Protein AF-A0A3B9R4C0-F1 (afdb_monomer)

pLDDT: mean 88.93, std 10.49, range [47.66, 98.38]

Radius of gyration: 20.9 Å; Cα contacts (8 Å,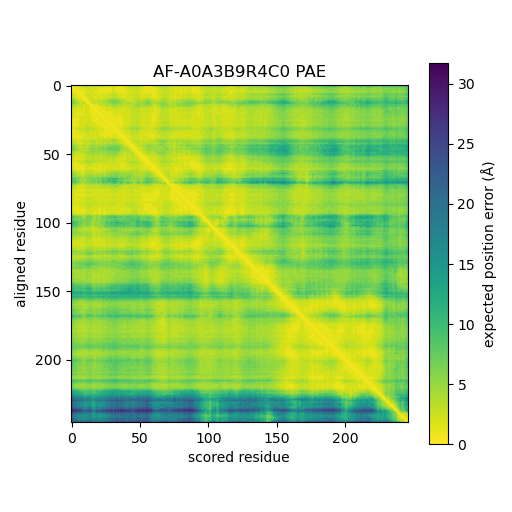 |Δi|>4): 376; chains: 1; bounding box: 47×42×50 Å

Mean predicted aligned error: 5.85 Å

Sequence (246 aa):
MKVEIFRRTVKDRRRGASWDLLKYMAEGIKACGDEPVIVNENMEGQWQKDEMEPHTKIGCMFGYGGSKQMHHTKGRRRDLVERAKKKGIYIITFDGGILSSFGNTITDPNHHWRVALYSPMNNGNFLSDNSPPDRWERMKKIWNINYAPWRKSNPNDPILFVLQPSDNWSMNELDPIEWFKDVYKKLRPLTKRKFIVRPHPNHVAAMEKRLDEFPKDGVEVIIGQKFFKGDEKKYYRFNYQDALNN

Nearest PDB structures (foldseek):
  6c8s-assembly1_A  TM=3.945E-01  e=1.081E+00  Catharanthus roseus
  8z1f-assembly1_A  TM=3.943E-01  e=7.232E+00  Homo sapiens
  6om2-assembly1_D  TM=2.316E-01  e=2.037E+00  Homo sapiens

Foldseek 3Di:
DEEEEEQQLDALVCDFQQNVVSVVVQVVCVVVVHHYDYQCNNDDDFDDQCSPPDDDQEYEHEDEAADQRCGGSNVVLLNRLVNCVVVNHKYKYWYAWDVQDDDRHGRDPPTDIQIFISDSDPPTHSVCVVPDCVVVVVVCVRLVAPDDDDDDDDLAAAAEAEFDPCNDRVNSNPHRQVVVVVVCVVCVVVGQHAYEYEYDQQCLVVVVVVVVSHDPRRYDYDRDDHDDPDCSVVVVRDDVSVVRVD

Secondary structure (DSSP, 8-state):
-EEEEEGGGS-TT--SHHHHHHHHHHHHHHHTT-EEEEESTT--SS--TTTT---SSEEEEES---SS--STHHHHHHHHHHHHHHTT-EEEEEEEETTTEETTEE--TT--EEEEES-SSTTSB-S-TT--THHHHHHHHHTT---PPP-PPPTTSPEEEE---TTSTTTTT--HHHHHHHHHHHHGGG--PPEEEE--GGGHHHHHTTGGGS--SSEEE--------TTHHHHHHS-HHHHHH-

Solvent-accessible surface area (backbone atoms only — not comparable to full-atom values): 14359 Å² total; per-residue (Å²): 95,64,33,38,35,43,45,59,29,45,70,82,82,77,63,50,51,69,50,51,49,60,51,53,48,37,51,52,35,41,75,74,70,25,45,58,43,76,41,56,76,85,65,74,83,79,77,59,87,73,75,65,70,81,87,45,68,32,31,37,40,45,53,72,32,38,94,68,43,50,63,64,46,17,28,49,34,32,55,37,41,59,53,25,55,77,69,72,25,45,35,43,17,34,37,68,33,63,97,17,45,57,85,61,43,75,78,40,95,85,55,41,66,38,63,14,38,68,30,80,53,94,89,29,48,61,84,57,81,92,59,72,65,62,65,58,58,49,49,32,61,77,58,58,51,75,82,75,77,92,69,87,76,60,80,82,48,65,46,80,43,78,42,58,52,27,89,38,68,90,40,37,68,40,52,47,64,61,54,47,50,57,51,43,70,67,45,53,87,76,48,89,46,41,34,39,36,33,59,32,65,95,43,24,63,66,48,62,80,46,57,86,77,52,71,75,83,54,47,47,76,53,81,66,72,62,75,73,61,88,63,54,53,49,60,77,64,56,49,67,57,63,69,49,72,105

Structure (mmCIF, N/CA/C/O backbone):
data_AF-A0A3B9R4C0-F1
#
_entry.id   AF-A0A3B9R4C0-F1
#
loop_
_atom_site.group_PDB
_atom_site.id
_atom_site.type_symbol
_atom_site.label_atom_id
_atom_site.label_alt_id
_atom_site.label_comp_id
_atom_site.label_asym_id
_atom_site.label_entity_id
_atom_site.label_seq_id
_atom_site.pdbx_PDB_ins_code
_atom_site.Cartn_x
_atom_site.Cartn_y
_atom_site.Cartn_z
_atom_site.occupancy
_atom_site.B_iso_or_equiv
_atom_site.auth_seq_id
_atom_site.auth_comp_id
_atom_site.auth_asym_id
_atom_site.auth_atom_id
_atom_site.pdbx_PDB_model_num
ATOM 1 N N . MET A 1 1 ? 10.054 -7.931 -26.737 1.00 95.19 1 MET A N 1
ATOM 2 C CA . MET A 1 1 ? 9.325 -6.641 -26.814 1.00 95.19 1 MET A CA 1
ATOM 3 C C . MET A 1 1 ? 9.956 -5.619 -25.872 1.00 95.19 1 MET A C 1
ATOM 5 O O . MET A 1 1 ? 10.725 -6.012 -25.008 1.00 95.19 1 MET A O 1
ATOM 9 N N . LYS A 1 2 ? 9.659 -4.322 -26.030 1.00 98.00 2 LYS A N 1
ATOM 10 C CA . LYS A 1 2 ? 10.132 -3.277 -25.102 1.00 98.00 2 LYS A CA 1
ATOM 11 C C . LYS A 1 2 ? 9.226 -3.175 -23.875 1.00 98.00 2 LYS A C 1
ATOM 13 O O . LYS A 1 2 ? 8.004 -3.200 -24.034 1.00 98.00 2 LYS A O 1
ATOM 18 N N . VAL A 1 3 ? 9.828 -3.021 -22.697 1.00 98.06 3 VAL A N 1
ATOM 19 C CA . VAL A 1 3 ? 9.142 -2.855 -21.407 1.00 98.06 3 VAL A CA 1
ATOM 20 C C . VAL A 1 3 ? 9.715 -1.646 -20.676 1.00 98.06 3 VAL A C 1
ATOM 22 O O . VAL A 1 3 ? 10.904 -1.611 -20.364 1.00 98.06 3 VAL A O 1
ATOM 25 N N . GLU A 1 4 ? 8.886 -0.650 -20.380 1.00 98.31 4 GLU A N 1
ATOM 26 C CA . GLU A 1 4 ? 9.339 0.565 -19.689 1.00 98.31 4 GLU A CA 1
ATOM 27 C C . GLU A 1 4 ? 9.449 0.367 -18.171 1.00 98.31 4 GLU A C 1
ATOM 29 O O . GLU A 1 4 ? 8.599 -0.251 -17.538 1.00 98.31 4 GLU A O 1
ATOM 34 N N . ILE A 1 5 ? 10.482 0.930 -17.549 1.00 98.06 5 ILE A N 1
ATOM 35 C CA . ILE A 1 5 ? 10.695 0.906 -16.098 1.00 98.06 5 ILE A CA 1
ATOM 36 C C . ILE A 1 5 ? 10.758 2.347 -15.600 1.00 98.06 5 ILE A C 1
ATOM 38 O O . ILE A 1 5 ? 11.718 3.073 -15.857 1.00 98.06 5 ILE A O 1
ATOM 42 N N . PHE A 1 6 ? 9.736 2.766 -14.858 1.00 96.94 6 PHE A N 1
ATOM 43 C CA . PHE A 1 6 ? 9.533 4.161 -14.472 1.00 96.94 6 PHE A CA 1
ATOM 44 C C . PHE A 1 6 ? 10.250 4.505 -13.163 1.00 96.94 6 PHE A C 1
ATOM 46 O O . PHE A 1 6 ? 9.724 4.313 -12.058 1.00 96.94 6 PHE A O 1
ATOM 53 N N . ARG A 1 7 ? 11.471 5.046 -13.269 1.00 93.88 7 ARG A N 1
ATOM 54 C CA . ARG A 1 7 ? 12.369 5.228 -12.116 1.00 93.88 7 ARG A CA 1
ATOM 55 C C . ARG A 1 7 ? 11.929 6.276 -11.114 1.00 93.88 7 ARG A C 1
ATOM 57 O O . ARG A 1 7 ? 12.157 6.116 -9.918 1.00 93.88 7 ARG A O 1
ATOM 64 N N . ARG A 1 8 ? 11.232 7.308 -11.569 1.00 92.50 8 ARG A N 1
ATOM 65 C CA . ARG A 1 8 ? 10.760 8.410 -10.716 1.00 92.50 8 ARG A CA 1
ATOM 66 C C . ARG A 1 8 ? 9.613 8.016 -9.776 1.00 92.50 8 ARG A C 1
ATOM 68 O O . ARG A 1 8 ? 9.157 8.827 -8.968 1.00 92.50 8 ARG A O 1
ATOM 75 N N . THR A 1 9 ? 9.170 6.756 -9.824 1.00 93.25 9 THR A N 1
ATOM 76 C CA . THR A 1 9 ? 8.192 6.196 -8.878 1.00 93.25 9 THR A CA 1
ATOM 77 C C . THR A 1 9 ? 8.802 5.794 -7.530 1.00 93.25 9 THR A C 1
ATOM 79 O O . THR A 1 9 ? 8.072 5.664 -6.542 1.00 93.25 9 THR A O 1
ATOM 82 N N . VAL A 1 10 ? 10.128 5.677 -7.433 1.00 92.06 10 VAL A N 1
ATOM 83 C CA . VAL A 1 10 ? 10.863 5.508 -6.167 1.00 92.06 10 VAL A CA 1
ATOM 84 C C . VAL A 1 10 ? 11.511 6.824 -5.721 1.00 92.06 10 VAL A C 1
ATOM 86 O O . VAL A 1 10 ? 11.524 7.803 -6.457 1.00 92.06 10 VAL A O 1
ATOM 89 N N . LYS A 1 11 ? 11.992 6.890 -4.472 1.00 88.06 11 LYS A N 1
ATOM 90 C CA . LYS A 1 11 ? 12.594 8.118 -3.919 1.00 88.06 11 LYS A CA 1
ATOM 91 C C . LYS A 1 11 ? 13.945 8.432 -4.580 1.00 88.06 11 LYS A C 1
ATOM 93 O O . LYS A 1 11 ? 14.774 7.532 -4.702 1.00 88.06 11 LYS A O 1
ATOM 98 N N . ASP A 1 12 ? 14.213 9.720 -4.803 1.00 87.00 12 ASP A N 1
ATOM 99 C CA . ASP A 1 12 ? 15.422 10.281 -5.445 1.00 87.00 12 ASP A CA 1
ATOM 100 C C . ASP A 1 12 ? 16.750 9.951 -4.742 1.00 87.00 12 ASP A C 1
ATOM 102 O O . ASP A 1 12 ? 17.813 10.182 -5.287 1.00 87.00 12 ASP A O 1
ATOM 106 N N . ARG A 1 13 ? 16.730 9.343 -3.551 1.00 86.62 13 ARG A N 1
ATOM 107 C CA . ARG A 1 13 ? 17.941 8.888 -2.840 1.00 86.62 13 A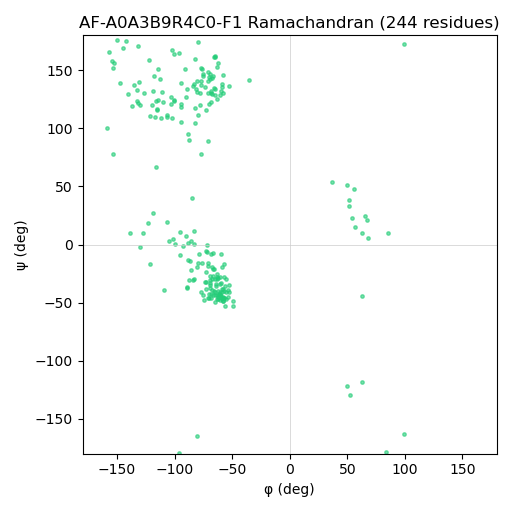RG A CA 1
ATOM 108 C C . ARG A 1 13 ? 18.699 7.738 -3.527 1.00 86.62 13 ARG A C 1
ATOM 110 O O . ARG A 1 13 ? 19.719 7.311 -2.997 1.00 86.62 13 ARG A O 1
ATOM 117 N N . ARG A 1 14 ? 18.139 7.162 -4.600 1.00 87.44 14 ARG A N 1
ATOM 118 C CA . ARG A 1 14 ? 18.722 6.099 -5.450 1.00 87.44 14 ARG A CA 1
ATOM 119 C C . ARG A 1 14 ? 19.254 4.862 -4.712 1.00 87.44 14 ARG A C 1
ATOM 121 O O . ARG A 1 14 ? 20.235 4.250 -5.123 1.00 87.44 14 ARG A O 1
ATOM 128 N N . ARG A 1 15 ? 18.614 4.502 -3.596 1.00 87.94 15 ARG A N 1
ATOM 129 C CA . ARG A 1 15 ? 19.004 3.363 -2.752 1.00 87.94 15 ARG A CA 1
ATOM 130 C C . ARG A 1 15 ? 17.840 2.751 -1.979 1.00 87.94 15 ARG A C 1
ATOM 132 O O . ARG A 1 15 ? 16.870 3.443 -1.617 1.00 87.94 15 ARG A O 1
ATOM 139 N N . GLY A 1 16 ? 18.016 1.484 -1.620 1.00 87.88 16 GLY A N 1
ATOM 140 C CA . GLY A 1 16 ? 17.100 0.684 -0.812 1.00 87.88 16 GLY A CA 1
ATOM 141 C C . GLY A 1 16 ? 16.225 -0.237 -1.656 1.00 87.88 16 GLY A C 1
ATOM 142 O O . GLY A 1 16 ? 16.169 -0.113 -2.874 1.00 87.88 16 GLY A O 1
ATOM 143 N N . ALA A 1 17 ? 15.474 -1.100 -0.980 1.00 90.62 17 ALA A N 1
ATOM 144 C CA . ALA A 1 17 ? 14.856 -2.279 -1.579 1.00 90.62 17 ALA A CA 1
ATOM 145 C C . ALA A 1 17 ? 13.998 -2.000 -2.830 1.00 90.62 17 ALA A C 1
ATOM 147 O O . ALA A 1 17 ? 14.146 -2.674 -3.841 1.00 90.62 17 ALA A O 1
ATOM 148 N N . SER A 1 18 ? 13.149 -0.970 -2.814 1.00 92.06 18 SER A N 1
ATOM 149 C CA . SER A 1 18 ? 12.353 -0.583 -3.995 1.00 92.06 18 SER A CA 1
ATOM 150 C C . SER A 1 18 ? 13.181 -0.027 -5.153 1.00 92.06 18 SER A C 1
ATOM 152 O O . SER A 1 18 ? 12.790 -0.167 -6.310 1.00 92.06 18 SER A O 1
ATOM 154 N N . TRP A 1 19 ? 14.323 0.609 -4.871 1.00 92.12 19 TRP A N 1
ATOM 155 C CA . TRP A 1 19 ? 15.243 1.025 -5.924 1.00 92.12 19 TRP A CA 1
ATOM 156 C C . TRP A 1 19 ? 15.877 -0.203 -6.584 1.00 92.12 19 TRP A C 1
ATOM 158 O O . TRP A 1 19 ? 15.889 -0.292 -7.813 1.00 92.12 19 TRP A O 1
ATOM 168 N N . ASP A 1 20 ? 16.336 -1.160 -5.786 1.00 93.00 20 ASP A N 1
ATOM 169 C CA . ASP A 1 20 ? 16.995 -2.371 -6.280 1.00 93.00 20 ASP A CA 1
ATOM 170 C C . ASP A 1 20 ? 16.010 -3.300 -7.002 1.00 93.00 20 ASP A C 1
ATOM 172 O O . ASP A 1 20 ? 16.318 -3.801 -8.077 1.00 93.00 20 ASP A O 1
ATOM 176 N N . LEU A 1 21 ? 14.767 -3.400 -6.523 1.00 94.12 21 LEU A N 1
ATOM 177 C CA . LEU A 1 21 ? 13.683 -4.128 -7.189 1.00 94.12 21 LEU A CA 1
ATOM 178 C C . LEU A 1 21 ? 13.540 -3.766 -8.673 1.00 94.12 21 LEU A C 1
ATOM 180 O O . LEU A 1 21 ? 13.459 -4.646 -9.521 1.00 94.12 21 LEU A O 1
ATOM 184 N N . LEU A 1 22 ? 13.514 -2.475 -9.010 1.00 95.44 22 LEU A N 1
ATOM 185 C CA . LEU A 1 22 ? 13.360 -2.060 -10.406 1.00 95.44 22 LEU A CA 1
ATOM 186 C C . LEU A 1 22 ? 14.622 -2.348 -11.253 1.00 95.44 22 LEU A C 1
ATOM 188 O O . LEU A 1 22 ? 14.519 -2.381 -12.475 1.00 95.44 22 LEU A O 1
ATOM 192 N N . LYS A 1 23 ? 15.802 -2.566 -10.640 1.00 94.81 23 LYS A N 1
ATOM 193 C CA . LYS A 1 23 ? 17.000 -3.078 -11.342 1.00 94.81 23 LYS A CA 1
ATOM 194 C C . LYS A 1 23 ? 16.829 -4.568 -11.624 1.00 94.81 23 LYS A C 1
ATOM 196 O O . LYS A 1 23 ? 16.970 -4.978 -12.769 1.00 94.81 23 LYS A O 1
ATOM 201 N N . TYR A 1 24 ? 16.417 -5.337 -10.618 1.00 95.50 24 TYR A N 1
ATOM 202 C CA . TYR A 1 24 ? 16.138 -6.767 -10.770 1.00 95.50 24 TYR A CA 1
ATOM 203 C C . TYR A 1 24 ? 15.022 -7.037 -11.784 1.00 95.50 24 TYR A C 1
ATOM 205 O O . TYR A 1 24 ? 15.095 -7.996 -12.543 1.00 95.50 24 TYR A O 1
ATOM 213 N N . MET A 1 25 ? 14.022 -6.153 -11.875 1.00 96.31 25 MET A N 1
ATOM 214 C CA . MET A 1 25 ? 13.018 -6.223 -12.938 1.00 96.31 25 MET A CA 1
ATOM 215 C C . MET A 1 25 ? 13.660 -6.097 -14.326 1.00 96.31 25 MET A C 1
ATOM 217 O O . MET A 1 25 ? 13.323 -6.864 -15.221 1.00 96.31 25 MET A O 1
ATOM 221 N N . ALA A 1 26 ? 14.603 -5.167 -14.516 1.00 97.56 26 ALA A N 1
ATOM 222 C CA . ALA A 1 26 ? 15.313 -5.016 -15.786 1.00 97.56 26 ALA A CA 1
ATOM 223 C C . ALA A 1 26 ? 16.124 -6.272 -16.144 1.00 97.56 26 ALA A C 1
ATOM 225 O O . ALA A 1 26 ? 16.139 -6.683 -17.302 1.00 97.56 26 ALA A O 1
ATOM 226 N N . GLU A 1 27 ? 16.775 -6.889 -15.156 1.00 98.06 27 GLU A N 1
ATOM 227 C CA . GLU A 1 27 ? 17.491 -8.160 -15.326 1.00 98.06 27 GLU A CA 1
ATOM 228 C C . GLU A 1 27 ? 16.538 -9.289 -15.737 1.00 98.06 27 GLU A C 1
ATOM 230 O O . GLU A 1 27 ? 16.807 -9.983 -16.714 1.00 98.06 27 GLU A O 1
ATOM 235 N N . GLY A 1 28 ? 15.392 -9.420 -15.062 1.00 97.06 28 GLY A N 1
ATOM 236 C CA . GLY A 1 28 ? 14.366 -10.408 -15.399 1.00 97.06 28 GLY A CA 1
ATOM 237 C C . GLY A 1 28 ? 13.783 -10.214 -16.802 1.00 97.06 28 GLY A C 1
ATOM 238 O O . GLY A 1 28 ? 13.661 -11.178 -17.550 1.00 97.06 28 GLY A O 1
ATOM 239 N N . ILE A 1 29 ? 13.501 -8.967 -17.197 1.00 97.75 29 ILE A N 1
ATOM 240 C CA . ILE A 1 29 ? 13.033 -8.629 -18.552 1.00 97.75 29 ILE A CA 1
ATOM 241 C C . ILE A 1 29 ? 14.058 -9.093 -19.599 1.00 97.75 29 ILE A C 1
ATOM 243 O O . ILE A 1 29 ? 13.691 -9.797 -20.539 1.00 97.75 29 ILE A O 1
ATOM 247 N N . LYS A 1 30 ? 15.349 -8.779 -19.407 1.00 98.31 30 LYS A N 1
ATOM 248 C CA . LYS A 1 30 ? 16.425 -9.242 -20.305 1.00 98.31 30 LYS A CA 1
ATOM 249 C C . LYS A 1 30 ? 16.519 -10.763 -20.353 1.00 98.31 30 LYS A C 1
ATOM 251 O O . LYS A 1 30 ? 16.675 -11.326 -21.431 1.00 98.31 30 LYS A O 1
ATOM 256 N N . ALA A 1 31 ? 16.417 -11.424 -19.201 1.00 98.25 31 ALA A N 1
ATOM 257 C CA . ALA A 1 31 ? 16.502 -12.879 -19.103 1.00 98.25 31 ALA A CA 1
ATOM 258 C C . ALA A 1 31 ? 15.365 -13.593 -19.854 1.00 98.25 31 ALA A C 1
ATOM 260 O O . ALA A 1 31 ? 15.560 -14.700 -20.348 1.00 98.25 31 ALA A O 1
ATOM 261 N N . CYS A 1 32 ? 14.202 -12.953 -19.992 1.00 96.94 32 CYS A N 1
ATOM 262 C CA . CYS A 1 32 ? 13.088 -13.451 -20.800 1.00 96.94 32 CYS A CA 1
ATOM 263 C C . CYS A 1 32 ? 13.205 -13.121 -22.304 1.00 96.94 32 CYS A C 1
ATOM 265 O O . CYS A 1 32 ? 12.317 -13.495 -23.066 1.00 96.94 32 CYS A O 1
ATOM 267 N N . GLY A 1 33 ? 14.270 -12.440 -22.747 1.00 97.75 33 GLY A N 1
ATOM 268 C CA . GLY A 1 33 ? 14.468 -12.030 -24.145 1.00 97.75 33 GLY A CA 1
ATOM 269 C C . GLY A 1 33 ? 13.801 -10.701 -24.527 1.00 97.75 33 GLY A C 1
ATOM 270 O O . GLY A 1 33 ? 13.756 -10.349 -25.707 1.00 97.75 33 GLY A O 1
ATOM 271 N N . ASP A 1 34 ? 13.292 -9.952 -23.547 1.00 97.94 34 ASP A N 1
ATOM 272 C CA . ASP A 1 34 ? 12.692 -8.632 -23.736 1.00 97.94 34 ASP A CA 1
ATOM 273 C C . ASP A 1 34 ? 13.702 -7.496 -23.471 1.00 97.94 34 ASP A C 1
ATOM 275 O O . ASP A 1 34 ? 14.766 -7.682 -22.880 1.00 97.94 34 ASP A O 1
ATOM 279 N N . GLU A 1 35 ? 13.373 -6.279 -23.909 1.00 98.31 35 GLU A N 1
ATOM 280 C CA . GLU A 1 35 ? 14.237 -5.099 -23.793 1.00 98.31 35 GLU A CA 1
ATOM 281 C C . GLU A 1 35 ? 13.704 -4.147 -22.706 1.00 98.31 35 GLU A C 1
ATOM 283 O O . GLU A 1 35 ? 12.652 -3.528 -22.902 1.00 98.31 35 GLU A O 1
ATOM 288 N N . PRO A 1 36 ? 14.398 -3.981 -21.563 1.00 98.12 36 PRO A N 1
ATOM 289 C CA . PRO A 1 36 ? 14.001 -2.998 -20.565 1.00 98.12 36 PRO A CA 1
ATOM 290 C C . PRO A 1 36 ? 14.430 -1.587 -20.984 1.00 98.12 36 PRO A C 1
ATOM 292 O O . PRO A 1 36 ? 15.600 -1.337 -21.273 1.00 98.12 36 PRO A O 1
ATOM 295 N N . VAL A 1 37 ? 13.496 -0.642 -20.925 1.00 97.88 37 VAL A N 1
ATOM 296 C CA . VAL A 1 37 ? 13.728 0.784 -21.185 1.00 97.88 37 VAL A CA 1
ATOM 297 C C . VAL A 1 37 ? 13.572 1.549 -19.876 1.00 97.88 37 VAL A C 1
ATOM 299 O O . VAL A 1 37 ? 12.467 1.685 -19.355 1.00 97.88 37 VAL A O 1
ATOM 302 N N . ILE A 1 38 ? 14.672 2.046 -19.310 1.00 96.44 38 ILE A N 1
ATOM 303 C CA . ILE A 1 38 ? 14.624 2.792 -18.048 1.00 96.44 38 ILE A CA 1
ATOM 304 C C . ILE A 1 38 ? 14.235 4.248 -18.329 1.00 96.44 38 ILE A C 1
ATOM 306 O O . ILE A 1 38 ? 14.971 4.985 -18.980 1.00 96.44 38 ILE A O 1
ATOM 310 N N . VAL A 1 39 ? 13.091 4.677 -17.799 1.00 95.94 39 VAL A N 1
ATOM 311 C CA . VAL A 1 39 ? 12.563 6.036 -17.970 1.00 95.94 39 VAL A CA 1
ATOM 312 C C . VAL A 1 39 ? 12.988 6.904 -16.788 1.00 95.94 39 VAL A C 1
ATOM 314 O O . VAL A 1 39 ? 12.637 6.612 -15.641 1.00 95.94 39 VAL A O 1
ATOM 317 N N . ASN A 1 40 ? 13.704 7.994 -17.078 1.00 92.50 40 ASN A N 1
ATOM 318 C CA . ASN A 1 40 ? 14.134 9.028 -16.126 1.00 92.50 40 ASN A CA 1
ATOM 319 C C . ASN A 1 40 ? 14.951 8.521 -14.929 1.00 92.50 40 ASN A C 1
ATOM 321 O O . ASN A 1 40 ? 14.693 8.897 -13.786 1.00 92.50 40 ASN A O 1
ATOM 325 N N . GLU A 1 41 ? 15.961 7.684 -15.173 1.00 90.25 41 GLU A N 1
ATOM 326 C CA . GLU A 1 41 ? 16.812 7.138 -14.105 1.00 90.25 41 GLU A CA 1
ATOM 327 C C . GLU A 1 41 ? 17.525 8.207 -13.270 1.00 90.25 41 GLU A C 1
ATOM 329 O O . GLU A 1 41 ? 17.639 8.070 -12.052 1.00 90.25 41 GLU A O 1
ATOM 334 N N . ASN A 1 42 ? 17.977 9.277 -13.927 1.00 89.94 42 ASN A N 1
ATOM 335 C CA . ASN A 1 42 ? 18.837 10.297 -13.329 1.00 89.94 42 ASN A CA 1
ATOM 336 C C . ASN A 1 42 ? 18.122 11.617 -13.009 1.00 89.94 42 ASN A C 1
ATOM 338 O O . ASN A 1 42 ? 18.778 12.558 -12.569 1.00 89.94 42 ASN A O 1
ATOM 342 N N . MET A 1 43 ? 16.809 11.702 -13.234 1.00 89.25 43 MET A N 1
ATOM 343 C CA . MET A 1 43 ? 16.028 12.914 -12.978 1.00 89.25 43 MET A CA 1
ATOM 344 C C . MET A 1 43 ? 15.738 13.078 -11.476 1.00 89.25 43 MET A C 1
ATOM 346 O O . MET A 1 43 ? 15.413 12.113 -10.782 1.00 89.25 43 MET A O 1
ATOM 350 N N . GLU A 1 44 ? 15.805 14.314 -10.981 1.00 88.56 44 GLU A N 1
ATOM 351 C CA . GLU A 1 44 ? 15.579 14.672 -9.574 1.00 88.56 44 GLU A CA 1
ATOM 352 C C . GLU A 1 44 ? 14.623 15.865 -9.435 1.00 88.56 44 GLU A C 1
ATOM 354 O O . GLU A 1 44 ? 14.253 16.509 -10.416 1.00 88.56 44 GLU A O 1
ATOM 359 N N . GLY A 1 45 ? 14.191 16.154 -8.206 1.00 84.75 45 GLY A N 1
ATOM 360 C CA . GLY A 1 45 ? 13.428 17.363 -7.883 1.00 84.75 45 GLY A CA 1
ATOM 361 C C . GLY A 1 45 ? 11.923 17.129 -7.794 1.00 84.75 45 GLY A C 1
ATOM 362 O O . GLY A 1 45 ? 11.473 15.992 -7.631 1.00 84.75 45 GLY A O 1
ATOM 363 N N . GLN A 1 46 ? 11.134 18.206 -7.856 1.00 82.62 46 GLN A N 1
ATOM 364 C CA . GLN A 1 46 ? 9.669 18.155 -7.734 1.00 82.62 46 GLN A CA 1
ATOM 365 C C . GLN A 1 46 ? 9.011 17.397 -8.892 1.00 82.62 46 GLN A C 1
ATOM 367 O O . GLN A 1 46 ? 9.642 17.095 -9.902 1.00 82.62 46 GLN A O 1
ATOM 372 N N . TRP A 1 47 ? 7.761 16.976 -8.698 1.00 81.31 47 TRP A N 1
ATOM 373 C CA . TRP A 1 47 ? 6.994 16.319 -9.756 1.00 81.31 47 TRP A CA 1
ATOM 374 C C . TRP A 1 47 ? 6.674 17.320 -10.862 1.00 81.31 47 TRP A C 1
ATOM 376 O O . TRP A 1 47 ? 6.198 18.417 -10.576 1.00 81.31 47 TRP A O 1
ATOM 386 N N . GLN A 1 48 ? 6.920 16.919 -12.105 1.00 81.94 48 GLN A N 1
ATOM 387 C CA . GLN A 1 48 ? 6.514 17.643 -13.297 1.00 81.94 48 GLN A CA 1
ATOM 388 C C . GLN A 1 48 ? 5.455 16.836 -14.045 1.00 81.94 48 GLN A C 1
ATOM 390 O O . GLN A 1 48 ? 5.501 15.602 -14.101 1.00 81.94 48 GLN A O 1
ATOM 395 N N . LYS A 1 49 ? 4.481 17.546 -14.612 1.00 82.25 49 LYS A N 1
ATOM 396 C CA . LYS A 1 49 ? 3.428 16.933 -15.415 1.00 82.25 49 LYS A CA 1
ATOM 397 C C . LYS A 1 49 ? 4.054 16.181 -16.592 1.00 82.25 49 LYS A C 1
ATOM 399 O O . LYS A 1 49 ? 5.001 16.668 -17.202 1.00 82.25 49 LYS A O 1
ATOM 404 N N . ASP A 1 50 ? 3.528 14.995 -16.871 1.00 86.12 50 ASP A N 1
ATOM 405 C CA . ASP A 1 50 ? 3.918 14.151 -17.997 1.00 86.12 50 ASP A CA 1
ATOM 406 C C . ASP A 1 50 ? 5.376 13.649 -17.982 1.00 86.12 50 ASP A C 1
ATOM 408 O O . ASP A 1 50 ? 5.795 12.997 -18.935 1.00 86.12 50 ASP A O 1
ATOM 412 N N . GLU A 1 51 ? 6.129 13.835 -16.880 1.00 88.00 51 GLU A N 1
ATOM 413 C CA . GLU A 1 51 ? 7.561 13.485 -16.823 1.00 88.00 51 GLU A CA 1
ATOM 414 C C . GLU A 1 51 ? 7.830 12.006 -17.150 1.00 88.00 51 GLU A C 1
ATOM 416 O O . GLU A 1 51 ? 8.876 11.679 -17.688 1.00 88.00 51 GLU A O 1
ATOM 421 N N . MET A 1 52 ? 6.881 11.106 -16.887 1.00 92.19 52 MET A N 1
ATOM 422 C CA . MET A 1 52 ? 6.970 9.672 -17.190 1.00 92.19 52 MET A CA 1
ATOM 423 C C . MET A 1 52 ? 5.901 9.260 -18.207 1.00 92.19 52 MET A C 1
ATOM 425 O O . MET A 1 52 ? 4.940 8.587 -17.840 1.00 92.19 52 MET A O 1
ATOM 429 N N . GLU A 1 53 ? 5.971 9.735 -19.446 1.00 93.81 53 GLU A N 1
ATOM 430 C CA . GLU A 1 53 ? 5.043 9.303 -20.501 1.00 93.81 5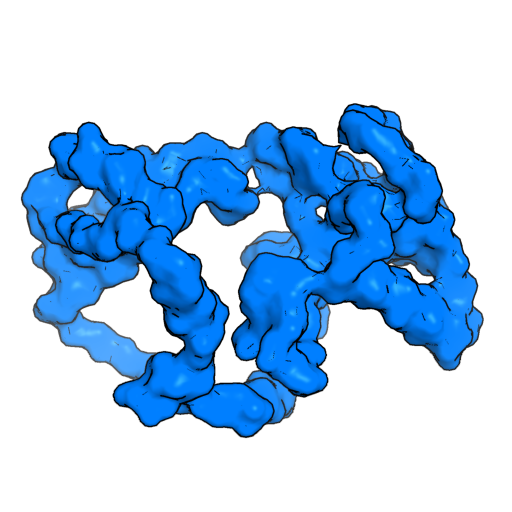3 GLU A CA 1
ATOM 431 C C . GLU A 1 53 ? 5.273 7.835 -20.894 1.00 93.81 53 GLU A C 1
ATOM 433 O O . GLU A 1 53 ? 6.394 7.480 -21.250 1.00 93.81 53 GLU A O 1
ATOM 438 N N . PRO A 1 54 ? 4.246 6.963 -20.803 1.00 95.75 54 PRO A N 1
ATOM 439 C CA . PRO A 1 54 ? 4.352 5.590 -21.275 1.00 95.75 54 PRO A CA 1
ATOM 440 C C . PRO A 1 54 ? 4.165 5.512 -22.799 1.00 95.75 54 PRO A C 1
ATOM 442 O O . PRO A 1 54 ? 3.193 6.046 -23.356 1.00 95.75 54 PRO A O 1
ATOM 445 N N . HIS A 1 55 ? 5.073 4.807 -23.475 1.00 95.81 55 HIS A N 1
ATOM 446 C CA . HIS A 1 55 ? 5.078 4.623 -24.932 1.00 95.81 55 HIS A CA 1
ATOM 447 C C . HIS A 1 55 ? 5.007 3.155 -25.365 1.00 95.81 55 HIS A C 1
ATOM 449 O O . HIS A 1 55 ? 4.695 2.866 -26.521 1.00 95.81 55 HIS A O 1
ATOM 455 N N . THR A 1 56 ? 5.282 2.218 -24.460 1.00 96.44 56 THR A N 1
ATOM 456 C CA . THR A 1 56 ? 5.281 0.777 -24.744 1.00 96.44 56 THR A CA 1
ATOM 457 C C . THR A 1 56 ? 3.998 0.104 -24.260 1.00 96.44 56 THR A C 1
ATOM 459 O O . THR A 1 56 ? 3.255 0.667 -23.468 1.00 96.44 56 THR A O 1
ATOM 462 N N . LYS A 1 57 ? 3.706 -1.122 -24.722 1.00 96.75 57 LYS A N 1
ATOM 463 C CA . LYS A 1 57 ? 2.481 -1.851 -24.324 1.00 96.75 57 LYS A CA 1
ATOM 464 C C . LYS A 1 57 ? 2.445 -2.223 -22.836 1.00 96.75 57 LYS A C 1
ATOM 466 O O . LYS A 1 57 ? 1.367 -2.494 -22.305 1.00 96.75 57 LYS A O 1
ATOM 471 N N . ILE A 1 58 ? 3.603 -2.267 -22.179 1.00 97.44 58 ILE A N 1
ATOM 472 C CA . ILE A 1 58 ? 3.729 -2.650 -20.778 1.00 97.44 58 ILE A CA 1
ATOM 473 C C . ILE A 1 58 ? 4.869 -1.888 -20.109 1.00 97.44 58 ILE A C 1
ATOM 475 O O . ILE A 1 58 ? 5.951 -1.749 -20.672 1.00 97.44 58 ILE A O 1
ATOM 479 N N . GLY A 1 59 ? 4.647 -1.442 -18.878 1.00 97.75 59 GLY A N 1
ATOM 480 C CA . GLY A 1 59 ? 5.700 -0.874 -18.055 1.00 97.75 59 GLY A CA 1
ATOM 481 C C . GLY A 1 59 ? 5.584 -1.247 -16.585 1.00 97.75 59 GLY A C 1
ATOM 482 O O . GLY A 1 59 ? 4.639 -1.912 -16.170 1.00 97.75 59 GLY A O 1
ATOM 483 N N . CYS A 1 60 ? 6.571 -0.837 -15.794 1.00 97.50 60 CYS A N 1
ATOM 484 C CA . CYS A 1 60 ? 6.744 -1.234 -14.401 1.00 97.50 60 CYS A CA 1
ATOM 485 C C . CYS A 1 60 ? 6.983 -0.025 -13.496 1.00 97.50 60 CYS A C 1
ATOM 487 O O . CYS A 1 60 ? 7.748 0.880 -13.838 1.00 97.50 60 CYS A O 1
ATOM 489 N N . MET A 1 61 ? 6.388 -0.038 -12.304 1.00 96.50 61 MET A N 1
ATOM 490 C CA . MET A 1 61 ? 6.585 0.996 -11.288 1.00 96.50 61 MET A CA 1
ATOM 491 C C . MET A 1 61 ? 6.577 0.445 -9.859 1.00 96.50 61 MET A C 1
ATOM 493 O O . MET A 1 61 ? 6.174 -0.694 -9.620 1.00 96.50 61 MET A O 1
ATOM 497 N N . PHE A 1 62 ? 6.971 1.284 -8.895 1.00 94.81 62 PHE A N 1
ATOM 498 C CA . PHE A 1 62 ? 6.847 0.986 -7.469 1.00 94.81 62 PHE A CA 1
ATOM 499 C C . PHE A 1 62 ? 5.947 1.983 -6.726 1.00 94.81 62 PHE A C 1
ATOM 501 O O . PHE A 1 62 ? 6.156 3.200 -6.761 1.00 94.81 62 PHE A O 1
ATOM 508 N N . GLY A 1 63 ? 5.030 1.434 -5.937 1.00 91.75 63 GLY A N 1
ATOM 509 C CA . GLY A 1 63 ? 4.117 2.109 -5.030 1.00 91.75 63 GLY A CA 1
ATOM 510 C C . GLY A 1 63 ? 2.849 2.625 -5.705 1.00 91.75 63 GLY A C 1
ATOM 511 O O . GLY A 1 63 ? 2.638 2.486 -6.903 1.00 91.75 63 GLY A O 1
ATOM 512 N N . TYR A 1 64 ? 2.008 3.277 -4.905 1.00 90.75 64 TYR A N 1
ATOM 513 C CA . TYR A 1 64 ? 0.708 3.803 -5.321 1.00 90.75 64 TYR A CA 1
ATOM 514 C C . TYR A 1 64 ? 0.592 5.321 -5.097 1.00 90.75 64 TYR A C 1
ATOM 516 O O . TYR A 1 64 ? 1.342 5.899 -4.297 1.00 90.75 64 TYR A O 1
ATOM 524 N N . GLY A 1 65 ? -0.336 5.954 -5.821 1.00 88.88 65 GLY A N 1
ATOM 525 C CA . GLY A 1 65 ? -0.715 7.361 -5.696 1.00 88.88 65 GLY A CA 1
ATOM 526 C C . GLY A 1 65 ? -2.235 7.521 -5.620 1.00 88.88 65 GLY A C 1
ATOM 527 O O . GLY A 1 65 ? -2.946 7.087 -6.523 1.00 88.88 65 GLY A O 1
ATOM 528 N N . GLY A 1 66 ? -2.727 8.129 -4.536 1.00 86.56 66 GLY A N 1
ATOM 529 C CA . GLY A 1 66 ? -4.153 8.381 -4.311 1.00 86.56 66 GLY A CA 1
ATOM 530 C C . GLY A 1 66 ? -4.679 9.596 -5.077 1.00 86.56 66 GLY A C 1
ATOM 531 O O . GLY A 1 66 ? -3.920 10.323 -5.718 1.00 86.56 66 GLY A O 1
ATOM 532 N N . SER A 1 67 ? -5.996 9.827 -5.019 1.00 87.06 67 SER A N 1
ATOM 533 C CA . SER A 1 67 ? -6.622 10.872 -5.832 1.00 87.06 67 SER A CA 1
ATOM 534 C C . SER A 1 67 ? -6.512 12.304 -5.301 1.00 87.06 67 SER A C 1
ATOM 536 O O . SER A 1 67 ? -6.698 13.253 -6.064 1.00 87.06 67 SER A O 1
ATOM 538 N N . LYS A 1 68 ? -6.227 12.456 -4.009 1.00 85.88 68 LYS A N 1
ATOM 539 C CA . LYS A 1 68 ? -6.085 13.751 -3.335 1.00 85.88 68 LYS A CA 1
ATOM 540 C C . LYS A 1 68 ? -4.621 14.020 -2.981 1.00 85.88 68 LYS A C 1
ATOM 542 O O . LYS A 1 68 ? -4.100 15.096 -3.248 1.00 85.88 68 LYS A O 1
ATOM 547 N N . GLN A 1 69 ? -3.912 12.973 -2.554 1.00 78.94 69 GLN A N 1
ATOM 548 C CA . GLN A 1 69 ? -2.494 13.030 -2.199 1.00 78.94 69 GLN A CA 1
ATOM 549 C C . GLN A 1 69 ? -1.572 13.053 -3.424 1.00 78.94 69 GLN A C 1
ATOM 551 O O . GLN A 1 69 ? -0.941 12.051 -3.762 1.00 78.94 69 GLN A O 1
ATOM 556 N N . MET A 1 70 ? -1.454 14.211 -4.070 1.00 78.94 70 MET A N 1
ATOM 557 C CA . MET A 1 70 ? -0.609 14.392 -5.260 1.00 78.94 70 MET A CA 1
ATOM 558 C C . MET A 1 70 ? 0.846 14.786 -4.944 1.00 78.94 70 MET A C 1
ATOM 560 O O . MET A 1 70 ? 1.653 14.956 -5.853 1.00 78.94 70 MET A O 1
ATOM 564 N N . HIS A 1 71 ? 1.224 14.897 -3.668 1.00 76.06 71 HIS A N 1
ATOM 565 C CA . HIS A 1 71 ? 2.573 15.302 -3.262 1.00 76.06 71 HIS A CA 1
ATOM 566 C C . HIS A 1 71 ? 3.652 14.238 -3.567 1.00 76.06 71 HIS A C 1
ATOM 568 O O . HIS A 1 71 ? 3.432 13.027 -3.449 1.00 76.06 71 HIS A O 1
ATOM 574 N N . HIS A 1 72 ? 4.866 14.699 -3.893 1.00 76.38 72 HIS A N 1
ATOM 575 C CA . HIS A 1 72 ? 6.064 13.875 -4.115 1.00 76.38 72 HIS A CA 1
ATOM 576 C C . HIS A 1 72 ? 5.860 12.721 -5.124 1.00 76.38 72 HIS A C 1
ATOM 578 O O . HIS A 1 72 ? 5.386 12.925 -6.238 1.00 76.38 72 HIS A O 1
ATOM 584 N N . THR A 1 73 ? 6.239 11.490 -4.755 1.00 86.75 73 THR A N 1
ATOM 585 C CA . THR A 1 73 ? 6.138 10.308 -5.621 1.00 86.75 73 THR A CA 1
ATOM 586 C C . THR A 1 73 ? 4.699 9.843 -5.839 1.00 86.75 73 THR A C 1
ATOM 588 O O . THR A 1 73 ? 4.456 9.081 -6.770 1.00 86.75 73 THR A O 1
ATOM 591 N N . LYS A 1 74 ? 3.729 10.280 -5.022 1.00 86.69 74 LYS A N 1
ATOM 592 C CA . LYS A 1 74 ? 2.330 9.851 -5.157 1.00 86.69 74 LYS A CA 1
ATOM 593 C C . LYS A 1 74 ? 1.690 10.438 -6.420 1.00 86.69 74 LYS A C 1
ATOM 595 O O . LYS A 1 74 ? 1.117 9.679 -7.198 1.00 86.69 74 LYS A O 1
ATOM 600 N N . GLY A 1 75 ? 1.874 11.738 -6.676 1.00 88.19 75 GLY A N 1
ATOM 601 C CA . GLY A 1 75 ? 1.373 12.393 -7.892 1.00 88.19 75 GLY A CA 1
ATOM 602 C C . GLY A 1 75 ? 1.925 11.754 -9.166 1.00 88.19 75 GLY A C 1
ATOM 603 O O . GLY A 1 75 ? 1.155 11.357 -10.035 1.00 88.19 75 GLY A O 1
ATOM 604 N N . ARG A 1 76 ? 3.244 11.519 -9.196 1.00 90.62 76 ARG A N 1
ATOM 605 C CA . ARG A 1 76 ? 3.965 10.785 -10.254 1.00 90.62 76 ARG A CA 1
ATOM 606 C C . ARG A 1 76 ? 3.327 9.449 -10.619 1.00 90.62 76 ARG A C 1
ATOM 608 O O . ARG A 1 76 ? 3.072 9.178 -11.786 1.00 90.62 76 ARG A O 1
ATOM 615 N N . ARG A 1 77 ? 3.094 8.603 -9.612 1.00 93.19 77 ARG A N 1
ATOM 616 C CA . ARG A 1 77 ? 2.555 7.246 -9.798 1.00 93.19 77 ARG A CA 1
ATOM 617 C C . ARG A 1 77 ? 1.136 7.283 -10.343 1.00 93.19 77 ARG A C 1
ATOM 619 O O . ARG A 1 77 ? 0.815 6.526 -11.252 1.00 93.19 77 ARG A O 1
ATOM 626 N N . ARG A 1 78 ? 0.296 8.170 -9.801 1.00 91.81 78 ARG A N 1
ATOM 627 C CA . ARG A 1 78 ? -1.081 8.315 -10.274 1.00 91.81 78 ARG A CA 1
ATOM 628 C C . ARG A 1 78 ? -1.125 8.826 -11.707 1.00 91.81 78 ARG A C 1
ATOM 630 O O . ARG A 1 78 ? -1.825 8.242 -12.524 1.00 91.81 78 ARG A O 1
ATOM 637 N N . ASP A 1 79 ? -0.389 9.893 -11.995 1.00 92.75 79 ASP A N 1
ATOM 638 C CA . ASP A 1 79 ? -0.347 10.503 -13.321 1.00 92.75 79 ASP A CA 1
ATOM 639 C C . ASP A 1 79 ? 0.085 9.491 -14.399 1.00 92.75 79 ASP A C 1
ATOM 641 O O . ASP A 1 79 ? -0.601 9.332 -15.408 1.00 92.75 79 ASP A O 1
ATOM 645 N N . LEU A 1 80 ? 1.144 8.720 -14.125 1.00 95.31 80 LEU A N 1
ATOM 646 C CA . LEU A 1 80 ? 1.588 7.611 -14.973 1.00 95.31 80 LEU A CA 1
ATOM 647 C C . LEU A 1 80 ? 0.477 6.577 -15.215 1.00 95.31 80 LEU A C 1
ATOM 649 O O . LEU A 1 80 ? 0.183 6.245 -16.362 1.00 95.31 80 LEU A O 1
ATOM 653 N N . VAL A 1 81 ? -0.144 6.059 -14.149 1.00 95.38 81 VAL A N 1
ATOM 654 C CA . VAL A 1 81 ? -1.166 5.004 -14.263 1.00 95.38 81 VAL A CA 1
ATOM 655 C C . VAL A 1 81 ? -2.390 5.481 -15.035 1.00 95.38 81 VAL A C 1
ATOM 657 O O . VAL A 1 81 ? -2.905 4.751 -15.881 1.00 95.38 81 VAL A O 1
ATOM 660 N N . GLU A 1 82 ? -2.864 6.696 -14.771 1.00 94.50 82 GLU A N 1
ATOM 661 C CA . GLU A 1 82 ? -4.059 7.226 -15.427 1.00 94.50 82 GLU A CA 1
ATOM 662 C C . GLU A 1 82 ? -3.815 7.512 -16.916 1.00 94.50 82 GLU A C 1
ATOM 664 O O . GLU A 1 82 ? -4.699 7.258 -17.737 1.00 94.50 82 GLU A O 1
ATOM 669 N N . ARG A 1 83 ? -2.610 7.954 -17.303 1.00 95.19 83 ARG A N 1
ATOM 670 C CA . ARG A 1 83 ? -2.230 8.079 -18.721 1.00 95.19 83 ARG A CA 1
ATOM 671 C C . ARG A 1 83 ? -2.055 6.719 -19.395 1.00 95.19 83 ARG A C 1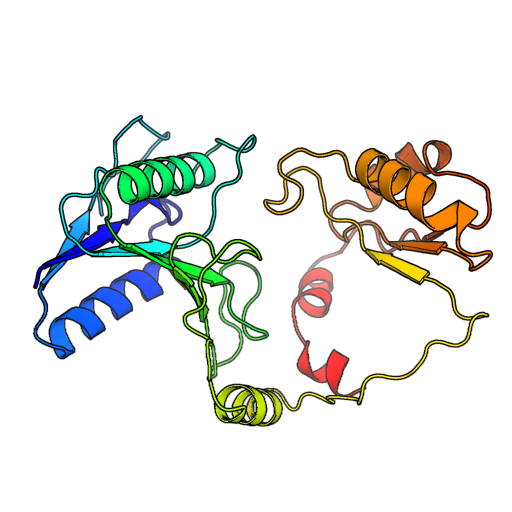
ATOM 673 O O . ARG A 1 83 ? -2.571 6.523 -20.494 1.00 95.19 83 ARG A O 1
ATOM 680 N N . ALA A 1 84 ? -1.417 5.757 -18.726 1.00 96.88 84 ALA A N 1
ATOM 681 C CA . ALA A 1 84 ? -1.247 4.403 -19.251 1.00 96.88 84 ALA A CA 1
ATOM 682 C C . ALA A 1 84 ? -2.596 3.728 -19.548 1.00 96.88 84 ALA A C 1
ATOM 684 O O . ALA A 1 84 ? -2.796 3.212 -20.647 1.00 96.88 84 ALA A O 1
ATOM 685 N N . LYS A 1 85 ? -3.562 3.815 -18.621 1.00 95.81 85 LYS A N 1
ATOM 686 C CA . LYS A 1 85 ? -4.924 3.290 -18.820 1.00 95.81 85 LYS A CA 1
ATOM 687 C C . LYS A 1 85 ? -5.603 3.881 -20.055 1.00 95.81 85 LYS A C 1
ATOM 689 O O . LYS A 1 85 ? -6.160 3.130 -20.848 1.00 95.81 85 LYS A O 1
ATOM 694 N N . LYS A 1 86 ? -5.524 5.204 -20.253 1.00 96.56 86 LYS A N 1
ATOM 695 C CA . LYS A 1 86 ? -6.104 5.884 -21.430 1.00 96.56 86 LYS A CA 1
ATOM 696 C C . LYS A 1 86 ? -5.515 5.390 -22.754 1.00 96.56 86 LYS A C 1
ATOM 698 O O . LYS A 1 86 ? -6.195 5.439 -23.771 1.00 96.56 86 LYS A O 1
ATOM 703 N N . LYS A 1 87 ? -4.270 4.913 -22.735 1.00 97.00 87 LYS A N 1
ATOM 704 C CA . LYS A 1 87 ? -3.561 4.367 -23.899 1.00 97.00 87 LYS A CA 1
ATOM 705 C C . LYS A 1 87 ? -3.693 2.847 -24.054 1.00 97.00 87 LYS A C 1
ATOM 707 O O . LYS A 1 87 ? -3.112 2.292 -24.980 1.00 97.00 87 LYS A O 1
ATOM 712 N N . GLY A 1 88 ? -4.396 2.161 -23.149 1.00 96.75 88 GLY A N 1
ATOM 713 C CA . GLY A 1 88 ? -4.430 0.695 -23.126 1.00 96.75 88 GLY A CA 1
ATOM 714 C C . GLY A 1 88 ? -3.071 0.058 -22.802 1.00 96.75 88 GLY A C 1
ATOM 715 O O . GLY A 1 88 ? -2.811 -1.075 -23.196 1.00 96.75 88 GLY A O 1
ATOM 716 N N . ILE A 1 89 ? -2.192 0.788 -22.110 1.00 97.88 89 ILE A N 1
ATOM 717 C CA . ILE A 1 89 ? -0.874 0.315 -21.678 1.00 97.88 89 ILE A CA 1
ATOM 718 C C . ILE A 1 89 ? -1.016 -0.331 -20.303 1.00 97.88 89 ILE A C 1
ATOM 720 O O . ILE A 1 89 ? -1.642 0.239 -19.407 1.00 97.88 89 ILE A O 1
ATOM 724 N N . TYR A 1 90 ? -0.430 -1.510 -20.109 1.00 97.38 90 TYR A N 1
ATOM 725 C CA . TYR A 1 90 ? -0.428 -2.194 -18.816 1.00 97.38 90 TYR A CA 1
ATOM 726 C C . TYR A 1 90 ? 0.702 -1.689 -17.920 1.00 97.38 90 TYR A C 1
ATOM 728 O O . TYR A 1 90 ? 1.836 -1.551 -18.364 1.00 97.38 90 TYR A O 1
ATOM 736 N N . ILE A 1 91 ? 0.415 -1.449 -16.638 1.00 97.69 91 ILE A N 1
ATOM 737 C CA . ILE A 1 91 ? 1.440 -1.069 -15.655 1.00 97.69 91 ILE A CA 1
ATOM 738 C C . ILE A 1 91 ? 1.530 -2.135 -14.572 1.00 97.69 91 ILE A C 1
ATOM 740 O O . ILE A 1 91 ? 0.633 -2.243 -13.738 1.00 97.69 91 ILE A O 1
ATOM 744 N N . ILE A 1 92 ? 2.625 -2.891 -14.546 1.00 97.12 92 ILE A N 1
ATOM 745 C CA . ILE A 1 92 ? 2.987 -3.749 -13.419 1.00 97.12 92 ILE A CA 1
ATOM 746 C C . ILE A 1 92 ? 3.386 -2.844 -12.255 1.00 97.12 92 ILE A C 1
ATOM 748 O O . ILE A 1 92 ? 4.307 -2.032 -12.339 1.00 97.12 92 ILE A O 1
ATOM 752 N N . THR A 1 93 ? 2.673 -2.975 -11.150 1.00 96.44 93 THR A N 1
ATOM 753 C CA . THR A 1 93 ? 2.860 -2.173 -9.951 1.00 96.44 93 THR A CA 1
ATOM 754 C C . THR A 1 93 ? 3.323 -3.060 -8.820 1.00 96.44 93 THR A C 1
ATOM 756 O O . THR A 1 93 ? 2.583 -3.927 -8.356 1.00 96.44 93 THR A O 1
ATOM 759 N N . PHE A 1 94 ? 4.536 -2.802 -8.353 1.00 94.44 94 PHE A N 1
ATOM 760 C CA . PHE A 1 94 ? 5.044 -3.392 -7.129 1.00 94.44 94 PHE A CA 1
ATOM 761 C C . PHE A 1 94 ? 4.740 -2.500 -5.932 1.00 94.44 94 PHE A C 1
ATOM 763 O O . PHE A 1 94 ? 4.692 -1.280 -6.059 1.00 94.44 94 PHE A O 1
ATOM 770 N N . ASP A 1 95 ? 4.585 -3.080 -4.753 1.00 90.50 95 ASP A N 1
ATOM 771 C CA . ASP A 1 95 ? 4.488 -2.340 -3.496 1.00 90.50 95 ASP A CA 1
ATOM 772 C C . ASP A 1 95 ? 5.045 -3.177 -2.342 1.00 90.50 95 ASP A C 1
ATOM 774 O O . ASP A 1 95 ? 5.421 -4.326 -2.561 1.00 90.50 95 ASP A O 1
ATOM 778 N N . GLY A 1 96 ? 5.098 -2.594 -1.139 1.00 84.88 96 GLY A N 1
ATOM 779 C CA . GLY A 1 96 ? 5.690 -3.158 0.078 1.00 84.88 96 GLY A CA 1
ATOM 780 C C . GLY A 1 96 ? 5.532 -4.673 0.245 1.00 84.88 96 GLY A C 1
ATOM 781 O O . GLY A 1 96 ? 4.496 -5.254 -0.083 1.00 84.88 96 GLY A O 1
ATOM 782 N N . GLY A 1 97 ? 6.585 -5.311 0.756 1.00 80.25 97 GLY A N 1
ATOM 783 C CA . GLY A 1 97 ? 6.636 -6.762 0.857 1.00 80.25 97 GLY A CA 1
ATOM 784 C C . GLY A 1 97 ? 5.685 -7.330 1.896 1.00 80.25 97 GLY A C 1
ATOM 785 O O . GLY A 1 97 ? 5.476 -6.753 2.965 1.00 80.25 97 GLY A O 1
ATOM 786 N N . ILE A 1 98 ? 5.140 -8.497 1.575 1.00 79.00 98 ILE A N 1
ATOM 787 C CA . ILE A 1 98 ? 4.229 -9.247 2.433 1.00 79.00 98 ILE A CA 1
ATOM 788 C C . ILE A 1 98 ? 5.065 -9.836 3.570 1.00 79.00 98 ILE A C 1
ATOM 790 O O . ILE A 1 98 ? 5.978 -10.618 3.316 1.00 79.00 98 ILE A O 1
ATOM 794 N N . LEU A 1 99 ? 4.800 -9.397 4.805 1.00 77.62 99 LEU A N 1
ATOM 795 C CA . LEU A 1 99 ? 5.352 -9.954 6.055 1.00 77.62 99 LEU A CA 1
ATOM 796 C C . LEU A 1 99 ? 6.890 -10.000 6.160 1.00 77.62 99 LEU A C 1
ATOM 798 O O . LEU A 1 99 ? 7.439 -10.660 7.030 1.00 77.62 99 LEU A O 1
ATOM 802 N N . SER A 1 100 ? 7.590 -9.270 5.295 1.00 79.06 100 SER A N 1
ATOM 803 C CA . SER A 1 100 ? 9.046 -9.381 5.105 1.00 79.06 100 SER A CA 1
ATOM 804 C C . SER A 1 100 ? 9.735 -8.024 4.938 1.00 79.06 100 SER A C 1
ATOM 806 O O . SER A 1 100 ? 10.899 -7.939 4.537 1.00 79.06 100 SER A O 1
ATOM 808 N N . SER A 1 101 ? 9.003 -6.934 5.187 1.00 77.25 101 SER A N 1
ATOM 809 C CA . SER A 1 101 ? 9.543 -5.578 5.137 1.00 77.25 101 SER A CA 1
ATOM 810 C C . SER A 1 101 ? 8.778 -4.606 6.022 1.00 77.25 101 SER A C 1
ATOM 812 O O . SER A 1 101 ? 7.599 -4.789 6.317 1.00 77.25 101 SER A O 1
ATOM 814 N N . PHE A 1 102 ? 9.453 -3.520 6.385 1.00 73.94 102 PHE A N 1
ATOM 815 C CA . PHE A 1 102 ? 8.873 -2.379 7.080 1.00 73.94 102 PHE A CA 1
ATOM 816 C C . PHE A 1 102 ? 9.420 -1.120 6.431 1.00 73.94 102 PHE A C 1
ATOM 818 O O . PHE A 1 102 ? 10.629 -0.863 6.401 1.00 73.94 102 PHE A O 1
ATOM 825 N N . GLY A 1 103 ? 8.517 -0.316 5.878 1.00 73.75 103 GLY A N 1
ATOM 826 C CA . GLY A 1 103 ? 8.914 0.780 5.010 1.00 73.75 103 GLY A CA 1
ATOM 827 C C . GLY A 1 103 ? 9.619 0.254 3.757 1.00 73.75 103 GLY A C 1
ATOM 828 O O . GLY A 1 103 ? 9.015 -0.446 2.958 1.00 73.75 103 GLY A O 1
ATOM 829 N N . ASN A 1 104 ? 10.887 0.625 3.571 1.00 76.12 104 ASN A N 1
ATOM 830 C CA . ASN A 1 104 ? 11.686 0.256 2.393 1.00 76.12 104 ASN A CA 1
ATOM 831 C C . ASN A 1 104 ? 12.929 -0.569 2.773 1.00 76.12 104 ASN A C 1
ATOM 833 O O . ASN A 1 104 ? 13.962 -0.479 2.106 1.00 76.12 104 ASN A O 1
ATOM 837 N N . THR A 1 105 ? 12.838 -1.287 3.893 1.00 80.06 105 THR A N 1
ATOM 838 C CA . THR A 1 105 ? 13.889 -2.154 4.426 1.00 80.06 105 THR A CA 1
ATOM 839 C C . THR A 1 105 ? 13.379 -3.585 4.418 1.00 80.06 105 THR A C 1
ATOM 841 O O . THR A 1 105 ? 12.327 -3.863 4.998 1.00 80.06 105 THR A O 1
ATOM 844 N N . ILE A 1 106 ? 14.124 -4.461 3.748 1.00 85.12 106 ILE A N 1
ATOM 845 C CA . ILE A 1 106 ? 13.924 -5.909 3.793 1.00 85.12 106 ILE A CA 1
ATOM 846 C C . ILE A 1 106 ? 14.487 -6.420 5.112 1.00 85.12 106 ILE A C 1
ATOM 848 O O . ILE A 1 106 ? 15.567 -6.001 5.528 1.00 85.12 106 ILE A O 1
ATOM 852 N N . THR A 1 107 ? 13.754 -7.313 5.757 1.00 80.12 107 THR A N 1
ATOM 853 C CA . THR A 1 107 ? 14.129 -7.880 7.062 1.00 80.12 107 THR A CA 1
ATOM 854 C C . THR A 1 107 ? 14.057 -9.389 7.113 1.00 80.12 107 THR A C 1
ATOM 856 O O . THR A 1 107 ? 14.386 -9.965 8.140 1.00 80.12 107 THR A O 1
ATOM 859 N N . ASP A 1 108 ? 13.630 -10.013 6.022 1.00 82.31 108 ASP A N 1
ATOM 860 C CA . ASP A 1 108 ? 13.577 -11.457 5.880 1.00 82.31 108 ASP A CA 1
ATOM 861 C C . ASP A 1 108 ? 14.205 -11.834 4.530 1.00 82.31 108 ASP A C 1
ATOM 863 O O . ASP A 1 108 ? 13.888 -11.185 3.526 1.00 82.31 108 ASP A O 1
ATOM 867 N N . PRO A 1 109 ? 15.099 -12.836 4.469 1.00 84.69 109 PRO A N 1
ATOM 868 C CA . PRO A 1 109 ? 15.689 -13.290 3.209 1.00 84.69 109 PRO A CA 1
ATOM 869 C C . PRO A 1 109 ? 14.650 -13.866 2.232 1.00 84.69 109 PRO A C 1
ATOM 871 O O . PRO A 1 109 ? 14.847 -13.793 1.023 1.00 84.69 109 PRO A O 1
ATOM 874 N N . ASN A 1 110 ? 13.512 -14.368 2.720 1.00 86.44 110 ASN A N 1
ATOM 875 C CA . ASN A 1 110 ? 12.375 -14.827 1.919 1.00 86.44 110 ASN A CA 1
ATOM 876 C C . ASN A 1 110 ? 11.438 -13.668 1.550 1.00 86.44 110 ASN A C 1
ATOM 878 O O . ASN A 1 110 ? 10.210 -13.791 1.600 1.00 86.44 110 ASN A O 1
ATOM 882 N N . HIS A 1 111 ? 11.994 -12.508 1.216 1.00 86.94 111 HIS A N 1
ATOM 883 C CA . HIS A 1 111 ? 11.212 -11.330 0.880 1.00 86.94 111 HIS A CA 1
ATOM 884 C C . HIS A 1 111 ? 10.385 -11.524 -0.393 1.00 86.94 111 HIS A C 1
ATOM 886 O O . HIS A 1 111 ? 10.899 -11.956 -1.422 1.00 86.94 111 HIS A O 1
ATOM 892 N N . HIS A 1 112 ? 9.111 -11.137 -0.340 1.00 88.62 112 HIS A N 1
ATOM 893 C CA . 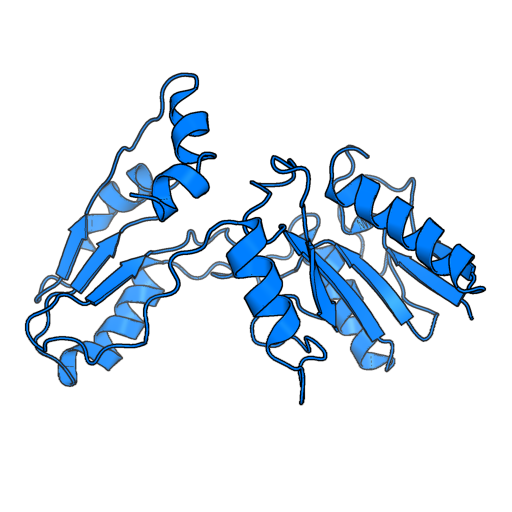HIS A 1 112 ? 8.218 -11.162 -1.497 1.00 88.62 112 HIS A CA 1
ATOM 894 C C . HIS A 1 112 ? 7.458 -9.844 -1.601 1.00 88.62 112 HIS A C 1
ATOM 896 O O . HIS A 1 112 ? 6.748 -9.447 -0.674 1.00 88.62 112 HIS A O 1
ATOM 902 N N . TRP A 1 113 ? 7.577 -9.184 -2.751 1.00 90.00 113 TRP A N 1
ATOM 903 C CA . TRP A 1 113 ? 6.836 -7.965 -3.056 1.00 90.00 113 TRP A CA 1
ATOM 904 C C . TRP A 1 113 ? 5.380 -8.269 -3.391 1.00 90.00 113 TRP A C 1
ATOM 906 O O . TRP A 1 113 ? 5.067 -9.281 -4.020 1.00 90.00 113 TRP A O 1
ATOM 916 N N . ARG A 1 114 ? 4.484 -7.348 -3.033 1.00 89.75 114 ARG A N 1
ATOM 917 C CA . ARG A 1 114 ? 3.138 -7.343 -3.604 1.00 89.75 114 ARG A CA 1
ATOM 918 C C . ARG A 1 114 ? 3.223 -6.852 -5.047 1.00 89.75 114 ARG A C 1
ATOM 920 O O . ARG A 1 114 ? 3.887 -5.851 -5.304 1.00 89.75 114 ARG A O 1
ATOM 927 N N . VAL A 1 115 ? 2.525 -7.522 -5.961 1.00 92.44 115 VAL A N 1
ATOM 928 C CA . VAL A 1 115 ? 2.491 -7.177 -7.388 1.00 92.44 115 VAL A CA 1
ATOM 929 C C . VAL A 1 115 ? 1.060 -7.222 -7.922 1.00 92.44 115 VAL A C 1
ATOM 931 O O . VAL A 1 115 ? 0.297 -8.120 -7.571 1.00 92.44 115 VAL A O 1
ATOM 934 N N . ALA A 1 116 ? 0.691 -6.237 -8.738 1.00 94.81 116 ALA A N 1
ATOM 935 C CA . ALA A 1 116 ? -0.613 -6.138 -9.394 1.00 94.81 116 ALA A CA 1
ATOM 936 C C . ALA A 1 116 ? -0.527 -5.256 -10.645 1.00 94.81 116 ALA A C 1
ATOM 938 O O . ALA A 1 116 ? 0.418 -4.486 -10.802 1.00 94.81 116 ALA A O 1
ATOM 939 N N . LEU A 1 117 ? -1.533 -5.301 -11.514 1.00 96.19 117 LEU A N 1
ATOM 940 C CA . LEU A 1 117 ? -1.703 -4.320 -12.579 1.00 96.19 117 LEU A CA 1
ATOM 941 C C . LEU A 1 117 ? -2.367 -3.046 -12.045 1.00 96.19 117 LEU A C 1
ATOM 943 O O . LEU A 1 117 ? -3.394 -3.107 -11.364 1.00 96.19 117 LEU A O 1
ATOM 947 N N . TYR A 1 118 ? -1.795 -1.901 -12.424 1.00 94.94 118 TYR A N 1
ATOM 948 C CA . TYR A 1 118 ? -2.196 -0.513 -12.157 1.00 94.94 118 TYR A CA 1
ATOM 949 C C . TYR A 1 118 ? -2.205 -0.070 -10.696 1.00 94.94 118 TYR A C 1
ATOM 951 O O . TYR A 1 118 ? -1.786 1.041 -10.379 1.00 94.94 118 TYR A O 1
ATOM 959 N N . SER A 1 119 ? -2.743 -0.898 -9.813 1.00 92.12 119 SER A N 1
ATOM 960 C CA . SER A 1 119 ? -2.981 -0.560 -8.425 1.00 92.12 119 SER A CA 1
ATOM 961 C C . SER A 1 119 ? -2.652 -1.765 -7.554 1.00 92.12 119 SER A C 1
ATOM 963 O O . SER A 1 119 ? -3.162 -2.846 -7.815 1.00 92.12 119 SER A O 1
ATOM 965 N N . PRO A 1 120 ? -1.849 -1.612 -6.490 1.00 89.38 120 PRO A N 1
ATOM 966 C CA . PRO A 1 120 ? -1.618 -2.667 -5.509 1.00 89.38 120 PRO A CA 1
ATOM 967 C C . PRO A 1 120 ? -2.737 -2.708 -4.446 1.00 89.38 120 PRO A C 1
ATOM 969 O O . PRO A 1 120 ? -2.583 -3.328 -3.393 1.00 89.38 120 PRO A O 1
ATOM 972 N N . MET A 1 121 ? -3.837 -1.991 -4.689 1.00 87.12 121 MET A N 1
ATOM 973 C CA . MET A 1 121 ? -4.988 -1.819 -3.805 1.00 87.12 121 MET A CA 1
ATOM 974 C C . MET A 1 121 ? -6.113 -2.797 -4.154 1.00 87.12 121 MET A C 1
ATOM 976 O O . MET A 1 121 ? -6.022 -3.548 -5.116 1.00 87.12 121 MET A O 1
ATOM 980 N N . ASN A 1 122 ? -7.229 -2.728 -3.425 1.00 84.25 122 ASN A N 1
ATOM 981 C CA . ASN A 1 122 ? -8.430 -3.526 -3.698 1.00 84.25 122 ASN A CA 1
ATOM 982 C C . ASN A 1 122 ? -9.046 -3.314 -5.098 1.00 84.25 122 ASN A C 1
ATOM 984 O O . ASN A 1 122 ? -9.806 -4.161 -5.544 1.00 84.25 122 ASN A O 1
ATOM 988 N N . ASN A 1 123 ? -8.737 -2.208 -5.781 1.00 86.31 123 ASN A N 1
ATOM 989 C CA . ASN A 1 123 ? -9.150 -1.941 -7.163 1.00 86.31 123 ASN A CA 1
ATOM 990 C C . ASN A 1 123 ? -8.088 -2.340 -8.209 1.00 86.31 123 ASN A C 1
ATOM 992 O O . ASN A 1 123 ? -8.178 -1.931 -9.366 1.00 86.31 123 ASN A O 1
ATOM 996 N N . GLY A 1 124 ? -7.051 -3.065 -7.791 1.00 88.56 124 GLY A N 1
ATOM 997 C CA . GLY A 1 124 ? -6.028 -3.638 -8.654 1.00 88.56 124 GLY A CA 1
ATOM 998 C C . GLY A 1 124 ? -6.447 -4.951 -9.294 1.00 88.56 124 GLY A C 1
ATOM 999 O O . GLY A 1 124 ? -7.314 -5.652 -8.780 1.00 88.56 124 GLY A O 1
ATOM 1000 N N . ASN A 1 125 ? -5.771 -5.318 -10.383 1.00 93.69 125 ASN A N 1
ATOM 1001 C CA . ASN A 1 125 ? -5.858 -6.666 -10.938 1.00 93.69 125 ASN A CA 1
ATOM 1002 C C . ASN A 1 125 ? -4.599 -7.456 -10.552 1.00 93.69 125 ASN A C 1
ATOM 1004 O O . ASN A 1 125 ? -3.512 -7.189 -11.059 1.00 93.69 125 ASN A O 1
ATOM 1008 N N . PHE A 1 126 ? -4.747 -8.425 -9.652 1.00 92.06 126 PHE A N 1
ATOM 1009 C CA . PHE A 1 126 ? -3.651 -9.263 -9.150 1.00 92.06 126 PHE A CA 1
ATOM 1010 C C . PHE A 1 126 ? -3.361 -10.484 -10.032 1.00 92.06 126 PHE A C 1
ATOM 1012 O O . PHE A 1 126 ? -2.510 -11.295 -9.672 1.00 92.06 126 PHE A O 1
ATOM 1019 N N . LEU A 1 127 ? -4.062 -10.624 -11.166 1.00 91.25 127 LEU A N 1
ATOM 1020 C CA . LEU A 1 127 ? -3.985 -11.786 -12.056 1.00 91.25 127 LEU A CA 1
ATOM 1021 C C . LEU A 1 127 ? -4.184 -13.100 -11.282 1.00 91.25 127 LEU A C 1
ATOM 1023 O O . LEU A 1 127 ? -3.489 -14.089 -11.505 1.00 91.25 127 LEU A O 1
ATOM 1027 N N . SER A 1 128 ? -5.101 -13.066 -10.312 1.00 89.25 128 SER A N 1
ATOM 1028 C CA . SER A 1 128 ? -5.336 -14.146 -9.353 1.00 89.25 128 SER A CA 1
ATOM 1029 C C . SER A 1 128 ? -6.537 -15.023 -9.701 1.00 89.25 128 SER A C 1
ATOM 1031 O O . SER A 1 128 ? -6.844 -15.953 -8.955 1.00 89.25 128 SER A O 1
ATOM 1033 N N . ASP A 1 129 ? -7.222 -14.744 -10.809 1.00 91.25 129 ASP A N 1
ATOM 1034 C CA . ASP A 1 129 ? -8.350 -15.550 -11.269 1.00 91.25 129 ASP A CA 1
ATOM 1035 C C . ASP A 1 129 ? -7.900 -17.002 -11.469 1.00 91.25 129 ASP A C 1
ATOM 1037 O O . ASP A 1 129 ? -6.861 -17.266 -12.075 1.00 91.25 129 ASP A O 1
ATOM 1041 N N . ASN A 1 130 ? -8.664 -17.945 -10.910 1.00 92.19 130 ASN A N 1
ATOM 1042 C CA . ASN A 1 130 ? -8.370 -19.384 -10.930 1.00 92.19 130 ASN A CA 1
ATOM 1043 C C . ASN A 1 130 ? -6.976 -19.771 -10.394 1.00 92.19 130 ASN A C 1
ATOM 1045 O O . ASN A 1 130 ? -6.458 -20.837 -10.728 1.00 92.19 130 ASN A O 1
ATOM 1049 N N . SER A 1 131 ? -6.352 -18.931 -9.562 1.00 90.44 131 SER A N 1
ATOM 1050 C CA . SER A 1 131 ? -5.065 -19.270 -8.952 1.00 90.44 131 SER A CA 1
ATOM 1051 C C . SER A 1 131 ? -5.227 -20.373 -7.897 1.00 90.44 131 SER A C 1
ATOM 1053 O O . SER A 1 131 ? -6.074 -20.238 -7.008 1.00 90.44 131 SER A O 1
ATOM 1055 N N . PRO A 1 132 ? -4.414 -21.445 -7.947 1.00 93.19 132 PRO A N 1
ATOM 1056 C CA . PRO A 1 132 ? -4.424 -22.467 -6.911 1.00 93.19 132 PRO A CA 1
ATOM 1057 C C . PRO A 1 132 ? -3.959 -21.902 -5.552 1.00 93.19 132 PRO A C 1
ATOM 1059 O O . PRO A 1 132 ? -3.306 -20.856 -5.490 1.00 93.19 132 PRO A O 1
ATOM 1062 N N . PRO A 1 133 ? -4.272 -22.584 -4.434 1.00 92.12 133 PRO A N 1
ATOM 1063 C CA . PRO A 1 133 ? -3.889 -22.130 -3.095 1.00 92.12 133 PRO A CA 1
ATOM 1064 C C . PRO A 1 133 ? -2.389 -22.299 -2.796 1.00 92.12 133 PRO A C 1
ATOM 1066 O O . PRO A 1 133 ? -1.923 -21.853 -1.751 1.00 92.12 133 PRO A O 1
ATOM 1069 N N . ASP A 1 134 ? -1.621 -22.926 -3.686 1.00 94.00 134 ASP A N 1
ATOM 1070 C CA . ASP A 1 134 ? -0.213 -23.296 -3.507 1.00 94.00 134 ASP A CA 1
ATOM 1071 C C . ASP A 1 134 ? 0.688 -22.127 -3.076 1.00 94.00 134 ASP A C 1
ATOM 1073 O O . ASP A 1 134 ? 1.513 -22.285 -2.174 1.00 94.00 134 ASP A O 1
ATOM 1077 N N . ARG A 1 135 ? 0.497 -20.932 -3.648 1.00 89.06 135 ARG A N 1
ATOM 1078 C CA . ARG A 1 135 ? 1.227 -19.717 -3.261 1.00 89.06 135 ARG A CA 1
ATOM 1079 C C . ARG A 1 135 ? 0.941 -19.354 -1.812 1.00 89.06 135 ARG A C 1
ATOM 1081 O O . ARG A 1 135 ? 1.871 -19.069 -1.065 1.00 89.06 135 ARG A O 1
ATOM 1088 N N . TRP A 1 136 ? -0.324 -19.397 -1.399 1.00 88.81 136 TRP A N 1
ATOM 1089 C CA . TRP A 1 136 ? -0.705 -19.109 -0.019 1.00 88.81 136 TRP A CA 1
ATOM 1090 C C . TRP A 1 136 ? -0.210 -20.188 0.949 1.00 88.81 136 TRP A C 1
ATOM 1092 O O . TRP A 1 136 ? 0.350 -19.863 1.992 1.00 88.81 136 TRP A O 1
ATOM 1102 N N . GLU A 1 137 ? -0.322 -21.466 0.586 1.00 92.81 137 GLU A N 1
ATOM 1103 C CA . GLU A 1 137 ? 0.211 -22.577 1.382 1.00 92.81 137 GLU A CA 1
ATOM 1104 C C . GLU A 1 137 ? 1.730 -22.481 1.561 1.00 92.81 137 GLU A C 1
ATOM 1106 O O . GLU A 1 137 ? 2.246 -22.697 2.659 1.00 92.81 137 GLU A O 1
ATOM 1111 N N . ARG A 1 138 ? 2.455 -22.0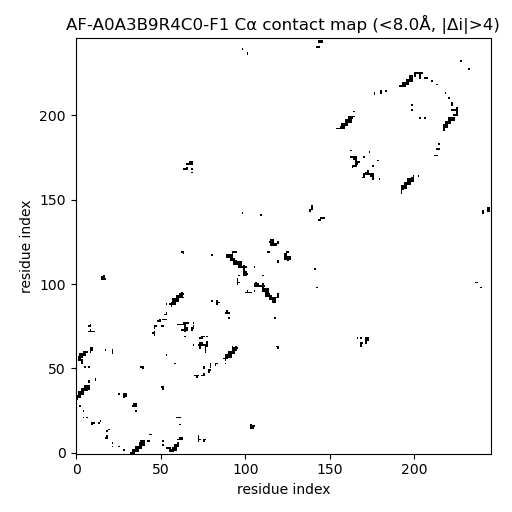97 0.505 1.00 91.50 138 ARG A N 1
ATOM 1112 C CA . ARG A 1 138 ? 3.888 -21.803 0.574 1.00 91.50 138 ARG A CA 1
ATOM 1113 C C . ARG A 1 138 ? 4.164 -20.649 1.536 1.00 91.50 138 ARG A C 1
ATOM 1115 O O . ARG A 1 138 ? 5.033 -20.781 2.391 1.00 91.50 138 ARG A O 1
ATOM 1122 N N . MET A 1 139 ? 3.418 -19.554 1.432 1.00 89.12 139 MET A N 1
ATOM 1123 C CA . MET A 1 139 ? 3.572 -18.391 2.307 1.00 89.12 139 MET A CA 1
ATOM 1124 C C . MET A 1 139 ? 3.330 -18.709 3.781 1.00 89.12 139 MET A C 1
ATOM 1126 O O . MET A 1 139 ? 4.126 -18.309 4.630 1.00 89.12 139 MET A O 1
ATOM 1130 N N . LYS A 1 140 ? 2.287 -19.485 4.095 1.00 88.31 140 LYS A N 1
ATOM 1131 C CA . LYS A 1 140 ? 2.039 -19.944 5.468 1.00 88.31 140 LYS A CA 1
ATOM 1132 C C . LYS A 1 140 ? 3.225 -20.716 6.036 1.00 88.31 140 LYS A C 1
ATOM 1134 O O . LYS A 1 140 ? 3.549 -20.525 7.199 1.00 88.31 140 LYS A O 1
ATOM 1139 N N . LYS A 1 141 ? 3.877 -21.557 5.226 1.00 89.75 141 LYS A N 1
ATOM 1140 C CA . LYS A 1 141 ? 5.066 -22.317 5.640 1.00 89.75 141 LYS A CA 1
ATOM 1141 C C . LYS A 1 141 ? 6.290 -21.420 5.813 1.00 89.75 141 LYS A C 1
ATOM 1143 O O . LYS A 1 141 ? 6.974 -21.545 6.819 1.00 89.75 141 LYS A O 1
ATOM 1148 N N . ILE A 1 142 ? 6.546 -20.518 4.860 1.00 88.06 142 ILE A N 1
ATOM 1149 C CA . ILE A 1 142 ? 7.701 -19.603 4.896 1.00 88.06 142 ILE A CA 1
ATOM 1150 C C . ILE A 1 142 ? 7.675 -18.738 6.159 1.00 88.06 142 ILE A C 1
ATOM 1152 O O . ILE A 1 142 ? 8.702 -18.597 6.812 1.00 88.06 142 ILE A O 1
ATOM 1156 N N . TRP A 1 143 ? 6.511 -18.188 6.508 1.00 83.56 143 TRP A N 1
ATOM 1157 C CA . TRP A 1 143 ? 6.366 -17.260 7.638 1.00 83.56 143 TRP A CA 1
ATOM 1158 C C . TRP A 1 143 ? 5.670 -17.881 8.849 1.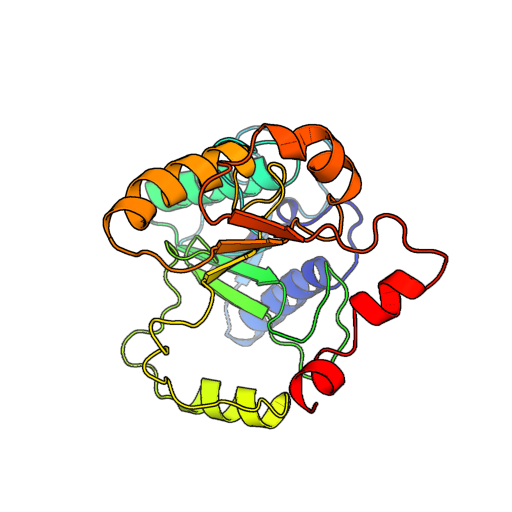00 83.56 143 TRP A C 1
ATOM 1160 O O . TRP A 1 143 ? 5.103 -17.154 9.662 1.00 83.56 143 TRP A O 1
ATOM 1170 N N . ASN A 1 144 ? 5.631 -19.217 8.925 1.00 83.62 144 ASN A N 1
ATOM 1171 C CA . ASN A 1 144 ? 4.977 -19.995 9.982 1.00 83.62 144 ASN A CA 1
ATOM 1172 C C . ASN A 1 144 ? 3.658 -19.360 10.482 1.00 83.62 144 ASN A C 1
ATOM 1174 O O . ASN A 1 144 ? 3.482 -19.062 11.661 1.00 83.62 144 ASN A O 1
ATOM 1178 N N . ILE A 1 145 ? 2.747 -19.072 9.548 1.00 84.44 145 ILE A N 1
ATOM 1179 C CA . ILE A 1 145 ? 1.498 -18.363 9.839 1.00 84.44 145 ILE A CA 1
ATOM 1180 C C . ILE A 1 145 ? 0.501 -19.325 10.472 1.00 84.44 145 ILE A C 1
ATOM 1182 O O . ILE A 1 145 ? 0.044 -20.268 9.818 1.00 84.44 145 ILE A O 1
ATOM 1186 N N . ASN A 1 146 ? 0.068 -19.019 11.696 1.00 84.31 146 ASN A N 1
ATOM 1187 C CA . ASN A 1 146 ? -1.091 -19.665 12.298 1.00 84.31 146 ASN A CA 1
ATOM 1188 C C . ASN A 1 146 ? -2.386 -19.195 11.610 1.00 84.31 146 ASN A C 1
ATOM 1190 O O . ASN A 1 146 ? -3.003 -18.194 11.982 1.00 84.31 146 ASN A O 1
ATOM 1194 N N . TYR A 1 147 ? -2.783 -19.903 10.554 1.00 85.62 147 TYR A N 1
ATOM 1195 C CA . TYR A 1 147 ? -3.996 -19.602 9.801 1.00 85.62 147 TYR A CA 1
ATOM 1196 C C . TYR A 1 147 ? -5.209 -20.300 10.421 1.00 85.62 147 TYR A C 1
ATOM 1198 O O . TYR A 1 147 ? -5.553 -21.427 10.061 1.00 85.62 147 TYR A O 1
ATOM 1206 N N . ALA A 1 148 ? -5.863 -19.616 11.358 1.00 86.25 148 ALA A N 1
ATOM 1207 C CA . ALA A 1 148 ? -7.093 -20.102 11.969 1.00 86.25 148 ALA A CA 1
ATOM 1208 C C . ALA A 1 148 ? -8.278 -20.041 10.978 1.00 86.25 148 ALA A C 1
ATOM 1210 O O . ALA A 1 148 ? -8.408 -19.061 10.235 1.00 86.25 148 ALA A O 1
ATOM 1211 N N . PRO A 1 149 ? -9.177 -21.044 10.975 1.00 87.94 149 PRO A N 1
ATOM 1212 C CA . PRO A 1 149 ? -10.380 -21.000 10.156 1.00 87.94 149 PRO A CA 1
ATOM 1213 C C . PRO A 1 149 ? -11.288 -19.843 10.578 1.00 87.94 149 PRO A C 1
ATOM 1215 O O . PRO A 1 149 ? -11.320 -19.427 11.741 1.00 87.94 149 PRO A O 1
ATOM 1218 N N . TRP A 1 150 ? -12.077 -19.343 9.626 1.00 89.94 150 TRP A N 1
ATOM 1219 C CA . TRP A 1 150 ? -13.089 -18.340 9.928 1.00 89.94 150 TRP A CA 1
ATOM 1220 C C . TRP A 1 150 ? -14.088 -18.882 10.955 1.00 89.94 150 TRP A C 1
ATOM 1222 O O . TRP A 1 150 ? -14.625 -19.979 10.800 1.00 89.94 150 TRP A O 1
ATOM 1232 N N . ARG A 1 151 ? -14.374 -18.091 11.990 1.00 88.88 151 ARG A N 1
ATOM 1233 C CA . ARG A 1 151 ? -15.344 -18.431 13.036 1.00 88.88 151 ARG A CA 1
ATOM 1234 C C . ARG A 1 151 ? -16.486 -17.427 13.048 1.00 88.88 151 ARG A C 1
ATOM 1236 O O . ARG A 1 151 ? -16.276 -16.233 12.833 1.00 88.88 151 ARG A O 1
ATOM 1243 N N . LYS A 1 152 ? -17.700 -17.894 13.350 1.00 89.75 152 LYS A N 1
ATOM 1244 C CA . LYS A 1 152 ? -18.807 -16.984 13.673 1.00 89.75 152 LYS A CA 1
ATOM 1245 C C . LYS A 1 152 ? -18.430 -16.215 14.941 1.00 89.75 152 LYS A C 1
ATOM 1247 O O . LYS A 1 152 ? -18.074 -16.830 15.942 1.00 89.75 152 LYS A O 1
ATOM 1252 N N . SER A 1 153 ? -18.469 -14.884 14.891 1.00 87.25 153 SER A N 1
ATOM 1253 C CA . SER A 1 153 ? -18.175 -14.064 16.071 1.00 87.25 153 SER A CA 1
ATOM 1254 C C . SER A 1 153 ? -19.263 -14.235 17.127 1.00 87.25 153 SER A C 1
ATOM 1256 O O . SER A 1 153 ? -20.442 -14.276 16.763 1.00 87.25 153 SER A O 1
ATOM 1258 N N . ASN A 1 154 ? -18.899 -14.236 18.410 1.00 90.75 154 ASN A N 1
ATOM 1259 C CA . ASN A 1 154 ? -19.889 -14.141 19.473 1.00 90.75 154 ASN A CA 1
ATOM 1260 C C . ASN A 1 154 ? -20.526 -12.735 19.407 1.00 90.75 154 ASN A C 1
ATOM 1262 O O . ASN A 1 154 ? -19.798 -11.742 19.329 1.00 90.75 154 ASN A O 1
ATOM 1266 N N . PRO A 1 155 ? -21.865 -12.607 19.407 1.00 89.19 155 PRO A N 1
ATOM 1267 C CA . PRO A 1 155 ? -22.535 -11.307 19.427 1.00 89.19 155 PRO A CA 1
ATOM 1268 C C . PRO A 1 155 ? -22.157 -10.406 20.610 1.00 89.19 155 PRO A C 1
ATOM 1270 O O . PRO A 1 155 ? -22.405 -9.208 20.534 1.00 89.19 155 PRO A O 1
ATOM 1273 N N . ASN A 1 156 ? -21.551 -10.955 21.666 1.00 90.94 156 ASN A N 1
ATOM 1274 C CA . ASN A 1 156 ? -21.036 -10.199 22.808 1.00 90.94 156 ASN A CA 1
ATOM 1275 C C . ASN A 1 156 ? -19.585 -9.720 22.621 1.00 90.94 156 ASN A C 1
ATOM 1277 O O . ASN A 1 156 ? -19.131 -8.861 23.376 1.00 90.94 156 ASN A O 1
ATOM 1281 N N . ASP A 1 157 ? -18.856 -10.233 21.623 1.00 94.50 157 ASP A N 1
ATOM 1282 C CA . ASP A 1 157 ? -17.482 -9.803 21.353 1.00 94.50 157 ASP A CA 1
ATOM 1283 C C . ASP A 1 157 ? -17.469 -8.342 20.876 1.00 94.50 157 ASP A C 1
ATOM 1285 O O . ASP A 1 157 ? -18.344 -7.933 20.106 1.00 94.50 157 ASP A O 1
ATOM 1289 N N . PRO A 1 158 ? -16.454 -7.536 21.216 1.00 96.50 158 PRO A N 1
ATOM 1290 C CA . PRO A 1 158 ? -16.310 -6.210 20.632 1.00 96.50 158 PRO A CA 1
ATOM 1291 C C . PRO A 1 158 ? -16.021 -6.273 19.121 1.00 96.50 158 PRO A C 1
ATOM 1293 O O . PRO A 1 158 ? -15.593 -7.298 18.586 1.00 96.50 158 PRO A O 1
ATOM 1296 N N . ILE A 1 159 ? -16.244 -5.159 18.422 1.00 96.44 159 ILE A N 1
ATOM 1297 C CA . ILE A 1 159 ? -15.768 -4.931 17.051 1.00 96.44 159 ILE A CA 1
ATOM 1298 C C . ILE A 1 159 ? -14.557 -4.004 17.127 1.00 96.44 159 ILE A C 1
ATOM 1300 O O . ILE A 1 159 ? -14.664 -2.893 17.642 1.00 96.44 159 ILE A O 1
ATOM 1304 N N . LEU A 1 160 ? -13.408 -4.455 16.623 1.00 96.62 160 LEU A N 1
ATOM 1305 C CA . LEU A 1 160 ? -12.172 -3.675 16.615 1.00 96.62 160 LEU A CA 1
ATOM 1306 C C . LEU A 1 160 ? -12.047 -2.850 15.328 1.00 96.62 160 LEU A C 1
ATOM 1308 O O . LEU A 1 160 ? -12.053 -3.395 14.227 1.00 96.62 160 LEU A O 1
ATOM 1312 N N . PHE A 1 161 ? -11.832 -1.548 15.482 1.00 96.94 161 PHE A N 1
ATOM 1313 C CA . PHE A 1 161 ? -11.467 -0.613 14.426 1.00 96.94 161 PHE A CA 1
ATOM 1314 C C . PHE A 1 161 ? -10.024 -0.160 14.629 1.00 96.94 161 PHE A C 1
ATOM 1316 O O . PHE A 1 161 ? -9.677 0.396 15.670 1.00 96.94 161 PHE A O 1
ATOM 1323 N N . VAL A 1 162 ? -9.176 -0.374 13.625 1.00 94.94 162 VAL A N 1
ATOM 1324 C CA . VAL A 1 162 ? -7.792 0.119 13.616 1.00 94.94 162 VAL A CA 1
ATOM 1325 C C . VAL A 1 162 ? -7.714 1.285 12.642 1.00 94.94 162 VAL A C 1
ATOM 1327 O O . VAL A 1 162 ? -7.831 1.097 11.432 1.00 94.94 162 VAL A O 1
ATOM 1330 N N . LEU A 1 163 ? -7.548 2.497 13.169 1.00 95.19 163 LEU A N 1
ATOM 1331 C CA . LEU A 1 163 ? -7.520 3.710 12.360 1.00 95.19 163 LEU A CA 1
ATOM 1332 C C . LEU A 1 163 ? -6.183 3.853 11.628 1.00 95.19 163 LEU A C 1
ATOM 1334 O O . LEU A 1 163 ? -5.129 3.431 12.108 1.00 95.19 163 LEU A O 1
ATOM 1338 N N . GLN A 1 164 ? -6.231 4.510 10.476 1.00 92.06 164 GLN A N 1
ATOM 1339 C CA . GLN A 1 164 ? -5.071 4.884 9.669 1.00 92.06 164 GLN A CA 1
ATOM 1340 C C . GLN A 1 164 ? -4.948 6.409 9.639 1.00 92.06 164 GLN A C 1
ATOM 1342 O O . GLN A 1 164 ? -5.959 7.093 9.756 1.00 92.06 164 GLN A O 1
ATOM 1347 N N . PRO A 1 165 ? -3.746 6.979 9.500 1.00 90.25 165 PRO A N 1
ATOM 1348 C CA . PRO A 1 165 ? -3.609 8.426 9.467 1.00 90.25 165 PRO A CA 1
ATOM 1349 C C . PRO A 1 165 ? -4.030 8.999 8.115 1.00 90.25 165 PRO A C 1
ATOM 1351 O O . PRO A 1 165 ? -3.931 8.320 7.092 1.00 90.25 165 PRO A O 1
ATOM 1354 N N . SER A 1 166 ? -4.505 10.247 8.111 1.00 89.81 166 SER A N 1
ATOM 1355 C CA . SER A 1 166 ? -5.053 10.901 6.914 1.00 89.81 166 SER A CA 1
ATOM 1356 C C . SER A 1 166 ? -4.024 11.050 5.790 1.00 89.81 166 SER A C 1
ATOM 1358 O O . SER A 1 166 ? -4.386 11.008 4.615 1.00 89.81 166 SER A O 1
ATOM 1360 N N . ASP A 1 167 ? -2.738 11.156 6.128 1.00 83.88 167 ASP A N 1
ATOM 1361 C CA . ASP A 1 167 ? -1.609 11.232 5.196 1.00 83.88 167 ASP A CA 1
ATOM 1362 C C . ASP A 1 167 ? -1.197 9.867 4.603 1.00 83.88 167 ASP A C 1
ATOM 1364 O O . ASP A 1 167 ? -0.409 9.806 3.644 1.00 83.88 167 ASP A O 1
ATOM 1368 N N . ASN A 1 168 ? -1.766 8.765 5.110 1.00 81.81 168 ASN A N 1
ATOM 1369 C CA . ASN A 1 168 ? -1.58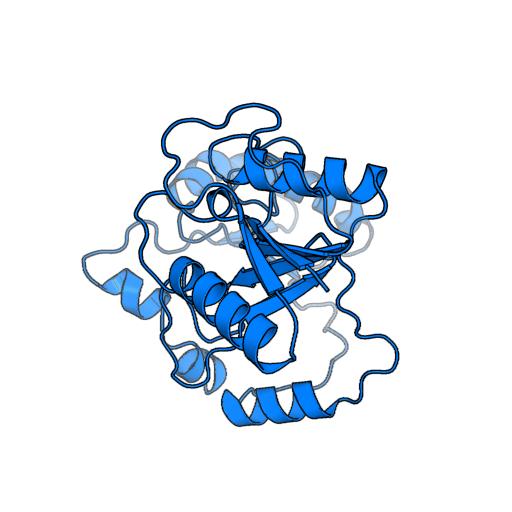7 7.446 4.524 1.00 81.81 168 ASN A CA 1
ATOM 1370 C C . ASN A 1 168 ? -2.334 7.342 3.191 1.00 81.81 168 ASN A C 1
ATOM 1372 O O . ASN A 1 168 ? -3.400 7.929 2.992 1.00 81.81 168 ASN A O 1
ATOM 1376 N N . TRP A 1 169 ? -1.794 6.540 2.279 1.00 78.75 169 TRP A N 1
ATOM 1377 C CA . TRP A 1 169 ? -2.350 6.372 0.939 1.00 78.75 169 TRP A CA 1
ATOM 1378 C C . TRP A 1 169 ? -3.760 5.769 0.947 1.00 78.75 169 TRP A C 1
ATOM 1380 O O . TRP A 1 169 ? -4.548 6.084 0.059 1.00 78.75 169 TRP A O 1
ATOM 1390 N N . SER A 1 170 ? -4.095 4.934 1.940 1.00 80.06 170 SER A N 1
ATOM 1391 C CA . SER A 1 170 ? -5.418 4.301 2.051 1.00 80.06 170 SER A CA 1
ATOM 1392 C C . SER A 1 170 ? -6.495 5.283 2.489 1.00 80.06 170 SER A C 1
ATOM 1394 O O . SER A 1 170 ? -7.647 5.137 2.096 1.00 80.06 170 SER A O 1
ATOM 1396 N N . MET A 1 171 ? -6.117 6.271 3.303 1.00 87.75 171 MET A N 1
ATOM 1397 C CA . MET A 1 171 ? -7.029 7.310 3.768 1.00 87.75 171 MET A CA 1
ATOM 1398 C C . MET A 1 171 ? -7.165 8.420 2.737 1.00 87.75 171 MET A C 1
ATOM 1400 O O . MET A 1 171 ? -8.232 9.011 2.634 1.00 87.75 171 MET A O 1
ATOM 1404 N N . ASN A 1 172 ? -6.125 8.676 1.932 1.00 87.31 172 ASN A N 1
ATOM 1405 C CA . ASN A 1 172 ? -6.170 9.649 0.841 1.00 87.31 172 ASN A CA 1
ATOM 1406 C C . ASN A 1 172 ? -6.731 11.005 1.315 1.00 87.31 172 ASN A C 1
ATOM 1408 O O . ASN A 1 172 ? -7.682 11.517 0.734 1.00 87.31 172 ASN A O 1
ATOM 1412 N N . GLU A 1 173 ? -6.166 11.531 2.409 1.00 89.94 173 GLU A N 1
ATOM 1413 C CA . GLU A 1 173 ? -6.559 12.779 3.093 1.00 89.94 173 GLU A CA 1
ATOM 1414 C C . GLU A 1 173 ? -7.921 12.751 3.797 1.00 89.94 173 GLU A C 1
ATOM 1416 O O . GLU A 1 173 ? -8.350 13.763 4.342 1.00 89.94 173 GLU A O 1
ATOM 1421 N N . LEU A 1 174 ? -8.596 11.601 3.852 1.00 91.94 174 LEU A N 1
ATOM 1422 C CA . LEU A 1 174 ? -9.773 11.437 4.695 1.00 91.94 174 LEU A CA 1
ATOM 1423 C C . LEU A 1 174 ? -9.377 11.472 6.174 1.00 91.94 174 LEU A C 1
ATOM 1425 O O . LEU A 1 174 ? -8.464 10.760 6.604 1.00 91.94 174 LEU A O 1
ATOM 1429 N N . ASP A 1 175 ? -10.091 12.282 6.950 1.00 94.94 175 ASP A N 1
ATOM 1430 C CA . ASP A 1 175 ? -9.925 12.317 8.394 1.00 94.94 175 ASP A CA 1
ATOM 1431 C C . ASP A 1 175 ? -10.349 10.971 9.018 1.00 94.94 175 ASP A C 1
ATOM 1433 O O . ASP A 1 175 ? -11.442 10.475 8.729 1.00 94.94 175 ASP A O 1
ATOM 1437 N N . PRO A 1 176 ? -9.508 10.346 9.860 1.00 95.56 176 PRO A N 1
ATOM 1438 C CA . PRO A 1 176 ? -9.822 9.044 10.440 1.00 95.56 176 PRO A CA 1
ATOM 1439 C C . PRO A 1 176 ? -11.024 9.036 11.382 1.00 95.56 176 PRO A C 1
ATOM 1441 O O . PRO A 1 176 ? -11.684 7.999 11.481 1.00 95.56 176 PRO A O 1
ATOM 1444 N N . ILE A 1 177 ? -11.315 10.145 12.070 1.00 97.00 177 ILE A N 1
ATOM 1445 C CA . ILE A 1 177 ? -12.484 10.232 12.950 1.00 97.00 177 ILE A CA 1
ATOM 1446 C C . ILE A 1 177 ? -13.742 10.390 12.102 1.00 97.00 177 ILE A C 1
ATOM 1448 O O . ILE A 1 177 ? -14.719 9.688 12.350 1.00 97.00 177 ILE A O 1
ATOM 1452 N N . GLU A 1 178 ? -13.714 11.228 11.063 1.00 97.19 178 GLU A N 1
ATOM 1453 C CA . GLU A 1 178 ? -14.851 11.362 10.140 1.00 97.19 178 GLU A CA 1
ATOM 1454 C C . GLU A 1 178 ? -15.162 10.046 9.421 1.00 97.19 178 GLU A C 1
ATOM 1456 O O . GLU A 1 178 ? -16.314 9.609 9.398 1.00 97.19 178 GLU A O 1
ATOM 1461 N N . TRP A 1 179 ? -14.133 9.337 8.944 1.00 96.44 179 TRP A N 1
ATOM 1462 C CA . TRP A 1 179 ? -14.308 7.985 8.411 1.00 96.44 179 TRP A CA 1
ATOM 1463 C C . TRP A 1 179 ? -14.976 7.053 9.430 1.00 96.44 179 TRP A C 1
ATOM 1465 O O . TRP A 1 179 ? -15.927 6.341 9.099 1.00 96.44 179 TRP A O 1
ATOM 1475 N N . PHE A 1 180 ? -14.507 7.064 10.682 1.00 97.88 180 PHE A N 1
ATOM 1476 C CA . PHE A 1 180 ? -15.079 6.227 11.730 1.00 97.88 180 PHE A CA 1
ATOM 1477 C C . PHE A 1 180 ? -16.531 6.607 12.045 1.00 97.88 180 PHE A C 1
ATOM 1479 O O . PHE A 1 180 ? -17.362 5.715 12.185 1.00 97.88 180 PHE A O 1
ATOM 1486 N N . LYS A 1 181 ? -16.869 7.901 12.103 1.00 98.06 181 LYS A N 1
ATOM 1487 C CA . LYS A 1 181 ? -18.244 8.387 12.303 1.00 98.06 181 LYS A CA 1
ATOM 1488 C C . LYS A 1 181 ? -19.179 7.888 11.202 1.00 98.06 181 LYS A C 1
ATOM 1490 O O . LYS A 1 181 ? -20.294 7.462 11.501 1.00 98.06 181 LYS A O 1
ATOM 1495 N N . ASP A 1 182 ? -18.735 7.883 9.949 1.00 97.75 182 ASP A N 1
ATOM 1496 C CA . ASP A 1 182 ? -19.535 7.375 8.830 1.00 97.75 182 ASP A CA 1
ATOM 1497 C C . ASP A 1 182 ? -19.760 5.863 8.905 1.00 97.75 182 ASP A C 1
ATOM 1499 O O . ASP A 1 182 ? -20.862 5.377 8.632 1.00 97.75 182 ASP A O 1
ATOM 1503 N N . VAL A 1 183 ? -18.740 5.107 9.314 1.00 97.25 183 VAL A N 1
ATOM 1504 C CA . VAL A 1 183 ? -18.869 3.666 9.566 1.00 97.25 183 VAL A CA 1
ATOM 1505 C C . VAL A 1 183 ? -19.784 3.403 10.766 1.00 97.25 183 VAL A C 1
ATOM 1507 O O . VAL A 1 183 ? -20.672 2.553 10.693 1.00 97.25 183 VAL A O 1
ATOM 1510 N N . TYR A 1 184 ? -19.631 4.175 11.841 1.00 98.25 184 TYR A N 1
ATOM 1511 C CA . TYR A 1 184 ? -20.449 4.100 13.045 1.00 98.25 184 TYR A CA 1
ATOM 1512 C C . TYR A 1 184 ? -21.931 4.316 12.732 1.00 98.25 184 TYR A C 1
ATOM 1514 O O . TYR A 1 184 ? -22.750 3.487 13.117 1.00 98.25 184 TYR A O 1
ATOM 1522 N N . LYS A 1 185 ? -22.286 5.361 11.971 1.00 98.19 185 LYS A N 1
ATOM 1523 C CA . LYS A 1 185 ? -23.680 5.643 11.574 1.00 98.19 185 LYS A CA 1
ATOM 1524 C C . LYS A 1 185 ? -24.334 4.468 10.841 1.00 98.19 185 LYS A C 1
ATOM 1526 O O . LYS A 1 185 ? -25.520 4.221 11.029 1.00 98.19 185 LYS A O 1
ATOM 1531 N N . LYS A 1 186 ? -23.568 3.736 10.025 1.00 98.06 186 LYS A N 1
ATOM 1532 C CA . LYS A 1 186 ? -24.059 2.569 9.271 1.00 98.06 186 LYS A CA 1
ATOM 1533 C C . LYS A 1 186 ? -24.199 1.326 10.147 1.00 98.06 186 LYS A C 1
ATOM 1535 O O . LYS A 1 186 ? -25.158 0.580 9.994 1.00 98.06 186 LYS A O 1
ATOM 1540 N N . LEU A 1 187 ? -23.240 1.086 11.042 1.00 96.94 187 LEU A N 1
ATOM 1541 C CA . LEU A 1 187 ? -23.184 -0.149 11.827 1.00 96.94 187 LEU A CA 1
ATOM 1542 C C . LEU A 1 187 ? -23.962 -0.074 13.139 1.00 96.94 187 LEU A C 1
ATOM 1544 O O . LEU A 1 187 ? -24.563 -1.070 13.531 1.00 96.94 187 LEU A O 1
ATOM 1548 N N . ARG A 1 188 ? -23.973 1.074 13.823 1.00 97.12 188 ARG A N 1
ATOM 1549 C CA . ARG A 1 188 ? -24.598 1.224 15.144 1.00 97.12 188 ARG A CA 1
ATOM 1550 C C . ARG A 1 188 ? -26.075 0.799 15.171 1.00 97.12 188 ARG A C 1
ATOM 1552 O O . ARG A 1 188 ? -26.425 0.113 16.126 1.00 97.12 188 ARG A O 1
ATOM 1559 N N . PRO A 1 189 ? -26.927 1.098 14.167 1.00 97.31 189 PRO A N 1
ATOM 1560 C CA . PRO A 1 189 ? -28.314 0.617 14.157 1.00 97.31 189 PRO A CA 1
ATOM 1561 C C . PRO A 1 189 ? -28.447 -0.906 14.004 1.00 97.31 189 PRO A C 1
ATOM 1563 O O . PRO A 1 189 ? -29.478 -1.473 14.351 1.00 97.31 189 PRO A O 1
ATOM 1566 N N . LEU A 1 190 ? -27.415 -1.577 13.484 1.00 96.00 190 LEU A N 1
ATOM 1567 C CA . LEU A 1 190 ? -27.428 -3.005 13.148 1.00 96.00 190 LEU A CA 1
ATOM 1568 C C . LEU A 1 190 ? -26.852 -3.893 14.258 1.00 96.00 190 LEU A C 1
ATOM 1570 O O . LEU A 1 190 ? -26.906 -5.118 14.169 1.00 96.00 190 LEU A O 1
ATOM 1574 N N . THR A 1 191 ? -26.247 -3.312 15.294 1.00 94.88 191 THR A N 1
ATOM 1575 C CA . THR A 1 191 ? -25.620 -4.079 16.371 1.00 94.88 191 THR A CA 1
ATOM 1576 C C . THR A 1 191 ? -25.587 -3.290 17.668 1.00 94.88 191 THR A C 1
ATOM 1578 O O . THR A 1 191 ? -25.481 -2.072 17.643 1.00 94.88 191 THR A O 1
ATOM 1581 N N . LYS A 1 192 ? -25.597 -3.977 18.817 1.00 94.75 192 LYS A N 1
ATOM 1582 C CA . LYS A 1 192 ? -25.354 -3.398 20.156 1.00 94.75 192 LYS A CA 1
ATOM 1583 C C . LYS A 1 192 ? -23.935 -3.660 20.683 1.00 94.75 192 LYS A C 1
ATOM 1585 O O . LYS A 1 192 ? -23.608 -3.279 21.800 1.00 94.75 192 LYS A O 1
ATOM 1590 N N . ARG A 1 193 ? -23.071 -4.277 19.869 1.00 96.50 193 ARG A N 1
ATOM 1591 C CA . ARG A 1 193 ? -21.681 -4.603 20.228 1.00 96.50 193 ARG A CA 1
ATOM 1592 C C . ARG A 1 193 ? -20.883 -3.361 20.627 1.00 96.50 193 ARG A C 1
ATOM 1594 O O . ARG A 1 193 ? -21.081 -2.291 20.046 1.00 96.50 193 ARG A O 1
ATOM 1601 N N . LYS A 1 194 ? -19.957 -3.526 21.577 1.00 97.44 194 LYS A N 1
ATOM 1602 C CA . LYS A 1 194 ? -18.939 -2.519 21.914 1.00 97.44 194 LYS A CA 1
ATOM 1603 C C . LYS A 1 194 ? -17.994 -2.336 20.726 1.00 97.44 194 LYS A C 1
ATOM 1605 O O . LYS A 1 194 ? -17.555 -3.321 20.135 1.00 97.44 194 LYS A O 1
ATOM 1610 N N . PHE A 1 195 ? -17.672 -1.101 20.369 1.00 98.38 195 PHE A N 1
ATOM 1611 C CA . PHE A 1 195 ? -16.666 -0.778 19.362 1.00 98.38 195 PHE A CA 1
ATOM 1612 C C . PHE A 1 195 ? -15.383 -0.381 20.080 1.00 98.38 195 PHE A C 1
ATOM 1614 O O . PHE A 1 195 ? -15.386 0.539 20.890 1.00 98.38 195 PHE A O 1
ATOM 1621 N N . ILE A 1 196 ? -14.290 -1.073 19.785 1.00 98.31 196 ILE A N 1
ATOM 1622 C CA . ILE A 1 196 ? -12.959 -0.719 20.270 1.00 98.31 196 ILE A CA 1
ATOM 1623 C C . ILE A 1 196 ? -12.241 -0.012 19.133 1.00 98.31 196 ILE A C 1
ATOM 1625 O O . ILE A 1 196 ? -12.119 -0.570 18.047 1.00 98.31 196 ILE A O 1
ATOM 1629 N N . VAL A 1 197 ? -11.747 1.197 19.366 1.00 98.19 197 VAL A N 1
ATOM 1630 C CA . VAL A 1 197 ? -11.053 1.999 18.356 1.00 98.19 197 VAL A CA 1
ATOM 1631 C C . VAL A 1 197 ? -9.600 2.179 18.766 1.00 98.19 197 VAL A C 1
ATOM 1633 O O . VAL A 1 197 ? -9.306 2.666 19.853 1.00 98.19 197 VAL A O 1
ATOM 1636 N N . ARG A 1 198 ? -8.669 1.796 17.892 1.00 96.94 198 ARG A N 1
ATOM 1637 C CA . ARG A 1 198 ? -7.225 1.942 18.105 1.00 96.94 198 ARG A CA 1
ATOM 1638 C C . ARG A 1 198 ? -6.645 2.916 17.081 1.00 96.94 198 ARG A C 1
ATOM 1640 O O . ARG A 1 198 ? -6.670 2.607 15.887 1.00 96.94 198 ARG A O 1
ATOM 1647 N N . PRO A 1 199 ? -6.104 4.069 17.509 1.00 94.38 199 PRO A N 1
ATOM 1648 C CA . PRO A 1 199 ? -5.390 4.971 16.617 1.00 94.38 199 PRO A CA 1
ATOM 1649 C C . PRO A 1 199 ? -4.143 4.315 16.019 1.00 94.38 199 PRO A C 1
ATOM 1651 O O . PRO A 1 199 ? -3.540 3.421 16.619 1.00 94.38 199 PRO A O 1
ATOM 1654 N N . HIS A 1 200 ? -3.702 4.811 14.863 1.00 90.38 200 HIS A N 1
ATOM 1655 C CA . HIS A 1 200 ? -2.421 4.406 14.294 1.00 90.38 200 HIS A CA 1
ATOM 1656 C C . HIS A 1 200 ? -1.274 4.721 15.282 1.00 90.38 200 HIS A C 1
ATOM 1658 O O . HIS A 1 200 ? -1.224 5.850 15.777 1.00 90.38 200 HIS A O 1
ATOM 1664 N N . PRO A 1 201 ? -0.294 3.819 15.516 1.00 85.31 201 PRO A N 1
ATOM 1665 C CA . PRO A 1 201 ? 0.766 4.016 16.518 1.00 85.31 201 PRO A CA 1
ATOM 1666 C C . PRO A 1 201 ? 1.545 5.336 16.388 1.00 85.31 201 PRO A C 1
ATOM 1668 O O . PRO A 1 201 ? 1.829 6.000 17.375 1.00 85.31 201 PRO A O 1
ATOM 1671 N N . ASN A 1 202 ? 1.843 5.773 15.158 1.00 82.00 202 ASN A N 1
ATOM 1672 C CA . ASN A 1 202 ? 2.511 7.065 14.913 1.00 82.00 202 ASN A CA 1
ATOM 1673 C C . ASN A 1 202 ? 1.630 8.315 15.148 1.00 82.00 202 ASN A C 1
ATOM 1675 O O . ASN A 1 202 ? 2.143 9.420 15.040 1.00 82.00 202 ASN A O 1
ATOM 1679 N N . HIS A 1 203 ? 0.330 8.164 15.413 1.00 89.56 203 HIS A N 1
ATOM 1680 C CA . HIS A 1 203 ? -0.637 9.269 15.498 1.00 89.56 203 HIS A CA 1
ATOM 1681 C C . HIS A 1 203 ? -1.449 9.263 16.800 1.00 89.56 203 HIS A C 1
ATOM 1683 O O . HIS A 1 203 ? -2.390 10.040 16.943 1.00 89.56 203 HIS A O 1
ATOM 1689 N N . VAL A 1 204 ? -1.074 8.427 17.774 1.00 91.00 204 VAL A N 1
ATOM 1690 C CA . VAL A 1 204 ? -1.785 8.303 19.055 1.00 91.00 204 VAL A CA 1
ATOM 1691 C C . VAL A 1 204 ? -1.857 9.641 19.796 1.00 91.00 204 VAL A C 1
ATOM 1693 O O . VAL A 1 204 ? -2.931 10.027 20.241 1.00 91.00 204 VAL A O 1
ATOM 1696 N N . ALA A 1 205 ? -0.748 10.386 19.873 1.00 91.62 205 ALA A N 1
ATOM 1697 C CA . ALA A 1 205 ? -0.704 11.677 20.568 1.00 91.62 205 ALA A CA 1
ATOM 1698 C C . ALA A 1 205 ? -1.611 12.744 19.930 1.00 91.62 205 ALA A C 1
ATOM 1700 O O . ALA A 1 205 ? -2.169 13.582 20.632 1.00 91.62 205 ALA A O 1
ATOM 1701 N N . ALA A 1 206 ? -1.762 12.723 18.602 1.00 91.75 206 ALA A N 1
ATOM 1702 C CA . ALA A 1 206 ? -2.690 13.613 17.909 1.00 91.75 206 ALA A CA 1
ATOM 1703 C C . ALA A 1 206 ? -4.144 13.184 18.144 1.00 91.75 206 ALA A C 1
ATOM 1705 O O . ALA A 1 206 ? -5.010 14.033 18.322 1.00 91.75 206 ALA A O 1
ATOM 1706 N N . MET A 1 207 ? -4.398 11.874 18.178 1.00 94.50 207 MET A N 1
ATOM 1707 C CA . MET A 1 207 ? -5.741 11.326 18.349 1.00 94.50 207 MET A CA 1
ATOM 1708 C C . MET A 1 207 ? -6.276 11.487 19.772 1.00 94.50 207 MET A C 1
ATOM 1710 O O . MET A 1 207 ? -7.465 11.710 19.959 1.00 94.50 207 MET A O 1
ATOM 1714 N N . GLU A 1 208 ? -5.401 11.442 20.776 1.00 95.00 208 GLU A N 1
ATOM 1715 C CA . GLU A 1 208 ? -5.781 11.704 22.165 1.00 95.00 208 GLU A CA 1
ATOM 1716 C C . GLU A 1 208 ? -6.392 13.101 22.353 1.00 95.00 208 GLU A C 1
ATOM 1718 O O . GLU A 1 208 ? -7.363 13.260 23.086 1.00 95.00 208 GLU A O 1
ATOM 1723 N N . LYS A 1 209 ? -5.869 14.110 21.649 1.00 96.31 209 LYS A N 1
ATOM 1724 C CA . LYS A 1 209 ? -6.382 15.488 21.711 1.00 96.31 209 LYS A CA 1
ATOM 1725 C C . LYS A 1 209 ? -7.778 15.655 21.100 1.00 96.31 209 LYS A C 1
ATOM 1727 O O . LYS A 1 209 ? -8.329 16.740 21.196 1.00 96.31 209 LYS A O 1
ATOM 1732 N N . ARG A 1 210 ? -8.292 14.616 20.439 1.00 96.94 210 ARG A N 1
ATOM 1733 C CA . ARG A 1 210 ? -9.546 14.602 19.673 1.00 96.94 210 ARG A CA 1
ATOM 1734 C C . ARG A 1 210 ? -10.510 13.517 20.167 1.00 96.94 210 ARG A C 1
ATOM 1736 O O . ARG A 1 210 ? -11.391 13.075 19.434 1.00 96.94 210 ARG A O 1
ATOM 1743 N N . LEU A 1 211 ? -10.306 13.008 21.386 1.00 96.69 211 LEU A N 1
ATOM 1744 C CA . LEU A 1 211 ? -11.116 11.924 21.958 1.00 96.69 211 LEU A CA 1
ATOM 1745 C C . LEU A 1 211 ? -12.601 12.283 22.073 1.00 96.69 211 LEU A C 1
ATOM 1747 O O . LEU A 1 211 ? -13.462 11.418 21.927 1.00 96.69 211 LEU A O 1
ATOM 1751 N N . ASP A 1 212 ? -12.890 13.553 22.321 1.00 97.25 212 ASP A N 1
ATOM 1752 C CA . ASP A 1 212 ? -14.229 14.117 22.440 1.00 97.25 212 ASP A CA 1
ATOM 1753 C C . ASP A 1 212 ? -15.007 14.121 21.117 1.00 97.25 212 ASP A C 1
ATOM 1755 O O . ASP A 1 212 ? -16.238 14.156 21.131 1.00 97.25 212 ASP A O 1
ATOM 1759 N N . GLU A 1 213 ? -14.316 14.011 19.980 1.00 98.00 213 GLU A N 1
ATOM 1760 C CA . GLU A 1 213 ? -14.950 13.918 18.667 1.00 98.00 213 GLU A CA 1
ATOM 1761 C C . GLU A 1 213 ? -15.549 12.530 18.384 1.00 98.00 213 GLU A C 1
ATOM 1763 O O . GLU A 1 213 ? -16.351 12.389 17.456 1.00 98.00 213 GLU A O 1
ATOM 1768 N N . PHE A 1 214 ? -15.182 11.490 19.139 1.00 98.00 214 PHE A N 1
ATOM 1769 C CA . PHE A 1 214 ? -15.723 10.148 18.928 1.00 98.00 214 PHE A CA 1
ATOM 1770 C C . PHE A 1 214 ? -17.163 10.023 19.460 1.00 98.00 214 PHE A C 1
ATOM 1772 O O . PHE A 1 214 ? -17.502 10.593 20.500 1.00 98.00 214 PHE A O 1
ATOM 1779 N N . PRO A 1 215 ? -18.032 9.237 18.791 1.00 97.62 215 PRO A N 1
ATOM 1780 C CA . PRO A 1 215 ? -19.326 8.860 19.350 1.00 97.62 215 PRO A CA 1
ATOM 1781 C C . PRO A 1 215 ? -19.169 8.258 20.751 1.00 97.62 215 PRO A C 1
ATOM 1783 O O . PRO A 1 215 ? -18.290 7.433 20.967 1.00 97.62 215 PRO A O 1
ATOM 1786 N N . LYS A 1 216 ? -20.033 8.646 21.694 1.00 94.88 216 LYS A N 1
ATOM 1787 C CA . LYS A 1 216 ? -19.955 8.189 23.095 1.00 94.88 216 LYS A CA 1
ATOM 1788 C C . LYS A 1 216 ? -20.669 6.856 23.346 1.00 94.88 216 LYS A C 1
ATOM 1790 O O . LYS A 1 216 ? -20.379 6.178 24.326 1.00 94.88 216 LYS A O 1
ATOM 1795 N N . ASP A 1 217 ? -21.610 6.482 22.481 1.00 96.88 217 ASP A N 1
ATOM 1796 C CA . ASP A 1 217 ? -22.453 5.301 22.676 1.00 96.88 217 ASP A CA 1
ATOM 1797 C C . ASP A 1 217 ? -21.756 4.004 22.227 1.00 96.88 217 ASP A C 1
ATOM 1799 O O . ASP A 1 217 ? -21.610 3.692 21.041 1.00 96.88 217 ASP A O 1
ATOM 1803 N N . GLY A 1 218 ? -21.314 3.232 23.221 1.00 95.56 218 GLY A N 1
ATOM 1804 C CA . GLY A 1 218 ? -20.725 1.912 23.022 1.00 95.56 218 GLY A CA 1
ATOM 1805 C C . GLY A 1 218 ? -19.375 1.930 22.306 1.00 95.56 218 GLY A C 1
ATOM 1806 O O . GLY A 1 218 ? -18.999 0.905 21.742 1.00 95.56 218 GLY A O 1
ATOM 1807 N N . VAL A 1 219 ? -18.656 3.056 22.315 1.00 98.38 219 VAL A N 1
ATOM 1808 C CA . VAL A 1 219 ? -17.313 3.194 21.735 1.00 98.38 219 VAL A CA 1
ATOM 1809 C C . VAL A 1 219 ? -16.287 3.388 22.846 1.00 98.38 219 VAL A C 1
ATOM 1811 O O . VAL A 1 219 ? -16.442 4.237 23.717 1.00 98.38 219 VAL A O 1
ATOM 1814 N N . GLU A 1 220 ? -15.209 2.619 22.786 1.00 97.88 220 GLU A N 1
ATOM 1815 C CA . GLU A 1 220 ? -14.024 2.776 23.620 1.00 97.88 220 GLU A CA 1
ATOM 1816 C C . GLU A 1 220 ? -12.825 3.047 22.719 1.00 97.88 220 GLU A C 1
ATOM 1818 O O . GLU A 1 220 ? -12.466 2.220 21.878 1.00 97.88 220 GLU A O 1
ATOM 1823 N N . VAL A 1 221 ? -12.185 4.198 22.900 1.00 97.50 221 VAL A N 1
ATOM 1824 C CA . VAL A 1 221 ? -10.949 4.529 22.191 1.00 97.50 221 VAL A CA 1
ATOM 1825 C C . VAL A 1 221 ? -9.764 4.153 23.074 1.00 97.50 221 VAL A C 1
ATOM 1827 O O . VAL A 1 221 ? -9.589 4.700 24.160 1.00 97.50 221 VAL A O 1
ATOM 1830 N N . ILE A 1 222 ? -8.929 3.229 22.605 1.00 96.12 222 ILE A N 1
ATOM 1831 C CA . ILE A 1 222 ? -7.736 2.780 23.324 1.00 96.12 222 ILE A CA 1
ATOM 1832 C C . ILE A 1 222 ? -6.533 3.593 22.845 1.00 96.12 222 ILE A C 1
ATOM 1834 O O . ILE A 1 222 ? -6.003 3.373 21.751 1.00 96.12 222 ILE A O 1
ATOM 1838 N N . ILE A 1 223 ? -6.080 4.521 23.687 1.00 93.19 223 ILE A N 1
ATOM 1839 C CA . ILE A 1 223 ? -4.844 5.284 23.486 1.00 93.19 223 ILE A CA 1
ATOM 1840 C C . ILE A 1 223 ? -3.654 4.415 23.901 1.00 93.19 223 ILE A C 1
ATOM 1842 O O . ILE A 1 223 ? -3.478 4.087 25.070 1.00 93.19 223 ILE A O 1
ATOM 1846 N N . GLY A 1 224 ? -2.845 4.015 22.918 1.00 85.44 224 GLY A N 1
ATOM 1847 C CA . GLY A 1 224 ? -1.613 3.259 23.151 1.00 85.44 224 GLY A CA 1
ATOM 1848 C C . GLY A 1 224 ? -0.425 4.134 23.571 1.00 85.44 224 GLY A C 1
ATOM 1849 O O . GLY A 1 224 ? -0.559 5.307 23.918 1.00 85.44 224 GLY A O 1
ATOM 1850 N N . GLN A 1 225 ? 0.779 3.569 23.483 1.00 83.75 225 GLN A N 1
ATOM 1851 C CA . GLN A 1 225 ? 2.024 4.302 23.711 1.00 83.75 225 GLN A CA 1
ATOM 1852 C C . GLN A 1 225 ? 2.173 5.467 22.715 1.00 83.75 225 GLN A C 1
ATOM 1854 O O . GLN A 1 225 ? 2.063 5.283 21.503 1.00 83.75 225 GLN A O 1
ATOM 1859 N N . LYS A 1 226 ? 2.435 6.675 23.231 1.00 83.88 226 LYS A N 1
ATOM 1860 C CA . LYS A 1 226 ? 2.538 7.915 22.435 1.00 83.88 226 LYS A CA 1
ATOM 1861 C C . LYS A 1 226 ? 3.947 8.187 21.921 1.00 83.88 226 LYS A C 1
ATOM 1863 O O . LYS A 1 226 ? 4.121 8.688 20.814 1.00 83.88 226 LYS A O 1
ATOM 1868 N N . PHE A 1 227 ? 4.944 7.877 22.744 1.00 78.56 227 PHE A N 1
ATOM 1869 C CA . PHE A 1 227 ? 6.346 8.177 22.487 1.00 78.56 227 PHE A CA 1
ATOM 1870 C C . PHE A 1 227 ? 7.155 6.896 22.609 1.00 78.56 227 PHE A C 1
ATOM 1872 O O . PHE A 1 227 ? 7.030 6.184 23.602 1.00 78.56 227 PHE A O 1
ATOM 1879 N N . PHE A 1 228 ? 7.978 6.627 21.602 1.00 73.38 228 PHE A N 1
ATOM 1880 C CA . PHE A 1 228 ? 8.917 5.511 21.589 1.00 73.38 228 PHE A CA 1
ATOM 1881 C C . PHE A 1 228 ? 10.313 6.069 21.869 1.00 73.38 228 PHE A C 1
ATOM 1883 O O . PHE A 1 228 ? 10.727 7.013 21.191 1.00 73.38 228 PHE A O 1
ATOM 1890 N N . LYS A 1 229 ? 11.029 5.521 22.853 1.00 67.12 229 LYS A N 1
ATOM 1891 C CA . LYS A 1 229 ? 12.418 5.895 23.156 1.00 67.12 229 LYS A CA 1
ATOM 1892 C C . LYS A 1 229 ? 13.398 4.959 22.446 1.00 67.12 229 LYS A C 1
ATOM 1894 O O . LYS A 1 229 ? 13.190 3.752 22.394 1.00 67.12 229 LYS A O 1
ATOM 1899 N N . GLY A 1 230 ? 14.482 5.521 21.904 1.00 69.81 230 GLY A N 1
ATOM 1900 C CA . GLY A 1 230 ? 15.566 4.758 21.272 1.00 69.81 230 GLY A CA 1
ATOM 1901 C C . GLY A 1 230 ? 15.069 3.726 20.251 1.00 69.81 230 GLY A C 1
ATOM 1902 O O . GLY A 1 230 ? 14.370 4.061 19.292 1.00 69.81 230 GLY A O 1
ATOM 1903 N N . ASP A 1 231 ? 15.413 2.462 20.491 1.00 59.84 231 ASP A N 1
ATOM 1904 C CA . ASP A 1 231 ? 15.078 1.325 19.635 1.00 59.84 231 ASP A CA 1
ATOM 1905 C C . ASP A 1 231 ? 13.744 0.642 19.979 1.00 59.84 231 ASP A C 1
ATOM 1907 O O . ASP A 1 231 ? 13.401 -0.349 19.345 1.00 59.84 231 ASP A O 1
ATOM 1911 N N . GLU A 1 232 ? 12.923 1.170 20.894 1.00 66.56 232 GLU A N 1
ATOM 1912 C CA . GLU A 1 232 ? 11.584 0.616 2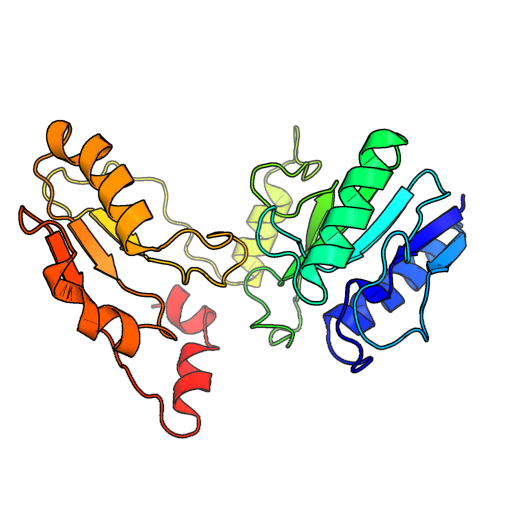1.192 1.00 66.56 232 GLU A CA 1
ATOM 1913 C C . GLU A 1 232 ? 10.731 0.453 19.930 1.00 66.56 232 GLU A C 1
ATOM 1915 O O . GLU A 1 232 ? 9.991 -0.517 19.746 1.00 66.56 232 GLU A O 1
ATOM 1920 N N . LYS A 1 233 ? 10.897 1.388 18.991 1.00 61.75 233 LYS A N 1
ATOM 1921 C CA . LYS A 1 233 ? 10.227 1.319 17.701 1.00 61.75 233 LYS A CA 1
ATOM 1922 C C . LYS A 1 233 ? 10.716 0.140 16.859 1.00 61.75 233 LYS A C 1
ATOM 1924 O O . LYS A 1 233 ? 9.950 -0.316 16.026 1.00 61.75 233 LYS A O 1
ATOM 1929 N N . LYS A 1 234 ? 11.950 -0.351 17.030 1.00 57.53 234 LYS A N 1
ATOM 1930 C CA . LYS A 1 234 ? 12.469 -1.546 16.339 1.00 57.53 234 LYS A CA 1
ATOM 1931 C C . LYS A 1 234 ? 11.729 -2.811 16.777 1.00 57.53 234 LYS A C 1
ATOM 1933 O O . LYS A 1 234 ? 11.354 -3.580 15.904 1.00 57.53 234 LYS A O 1
ATOM 1938 N N . TYR A 1 235 ? 11.408 -2.957 18.063 1.00 57.66 235 TYR A N 1
ATOM 1939 C CA . TYR A 1 235 ? 10.622 -4.093 18.567 1.00 57.66 235 TYR A CA 1
ATOM 1940 C C . TYR A 1 235 ? 9.155 -4.048 18.110 1.00 57.66 235 TYR A C 1
ATOM 1942 O O . TYR A 1 235 ? 8.574 -5.075 17.785 1.00 57.66 235 TYR A O 1
ATOM 1950 N N . TYR A 1 236 ? 8.578 -2.849 17.957 1.00 56.59 236 TYR A N 1
ATOM 1951 C CA . TYR A 1 236 ? 7.296 -2.671 17.253 1.00 56.59 236 TYR A CA 1
ATOM 1952 C C . TYR A 1 236 ? 7.391 -2.921 15.742 1.00 56.59 236 TYR A C 1
ATOM 1954 O O . TYR A 1 236 ? 6.387 -3.212 15.093 1.00 56.59 236 TYR A O 1
ATOM 1962 N N . ARG A 1 237 ? 8.577 -2.714 15.161 1.00 54.72 237 ARG A N 1
ATOM 1963 C CA . ARG A 1 237 ? 8.824 -2.837 13.723 1.00 54.72 237 ARG A CA 1
ATOM 1964 C C . ARG A 1 237 ? 9.096 -4.271 13.308 1.00 54.72 237 ARG A C 1
ATOM 1966 O O . ARG A 1 237 ? 8.737 -4.594 12.185 1.00 54.72 237 ARG A O 1
ATOM 1973 N N . PHE A 1 238 ? 9.678 -5.103 14.167 1.00 53.34 238 PHE A N 1
ATOM 1974 C CA . PHE A 1 238 ? 10.055 -6.468 13.827 1.00 53.34 238 PHE A CA 1
ATOM 1975 C C . PHE A 1 238 ? 10.198 -7.342 15.062 1.00 53.34 238 PHE A C 1
ATOM 1977 O O . PHE A 1 238 ? 11.243 -7.352 15.700 1.00 53.34 238 PHE A O 1
ATOM 1984 N N . ASN A 1 239 ? 9.167 -8.137 15.322 1.00 54.47 239 ASN A N 1
ATOM 1985 C CA . ASN A 1 239 ? 9.299 -9.568 15.087 1.00 54.47 239 ASN A CA 1
ATOM 1986 C C . ASN A 1 239 ? 7.896 -10.127 14.820 1.00 54.47 239 ASN A C 1
ATOM 1988 O O . ASN A 1 239 ? 7.219 -10.639 15.705 1.00 54.47 239 ASN A O 1
ATOM 1992 N N . TYR A 1 240 ? 7.394 -9.914 13.598 1.00 57.34 240 TYR A N 1
ATOM 1993 C CA . TYR A 1 240 ? 6.057 -10.388 13.216 1.00 57.34 240 TYR A CA 1
ATOM 1994 C C . TYR A 1 240 ? 5.919 -11.901 13.440 1.00 57.34 240 TYR A C 1
ATOM 1996 O O . TYR A 1 240 ? 4.843 -12.364 13.795 1.00 57.34 240 TYR A O 1
ATOM 2004 N N . GLN A 1 241 ? 7.027 -12.639 13.321 1.00 56.47 241 GLN A N 1
ATOM 2005 C CA . GLN A 1 241 ? 7.081 -14.058 13.629 1.00 56.47 241 GLN A CA 1
ATOM 2006 C C . GLN A 1 241 ? 6.794 -14.347 15.109 1.00 56.47 241 GLN A C 1
ATOM 2008 O O . GLN A 1 241 ? 5.944 -15.183 15.394 1.00 56.47 241 GLN A O 1
ATOM 2013 N N . ASP A 1 242 ? 7.407 -13.616 16.046 1.00 61.53 242 ASP A N 1
ATOM 2014 C CA . ASP A 1 242 ? 7.101 -13.755 17.479 1.00 61.53 242 ASP A CA 1
ATOM 2015 C C . ASP A 1 242 ? 5.653 -13.347 17.783 1.00 61.53 242 ASP A C 1
ATOM 2017 O O . ASP A 1 242 ? 5.001 -13.953 18.624 1.00 61.53 242 ASP A O 1
ATOM 2021 N N . ALA A 1 243 ? 5.123 -12.334 17.092 1.00 57.66 243 ALA A N 1
ATOM 2022 C CA . ALA A 1 243 ? 3.735 -11.899 17.256 1.00 57.66 243 ALA A CA 1
ATOM 2023 C C . ALA A 1 243 ? 2.703 -12.869 16.649 1.00 57.66 243 ALA A C 1
ATOM 2025 O O . ALA A 1 243 ? 1.544 -12.832 17.048 1.00 57.66 243 ALA A O 1
ATOM 2026 N N . LEU A 1 244 ? 3.092 -13.686 15.665 1.00 54.72 244 LEU A N 1
ATOM 2027 C CA . LEU A 1 244 ? 2.249 -14.733 15.083 1.00 54.72 244 LEU A CA 1
ATOM 2028 C C . LEU A 1 244 ? 2.329 -16.068 15.824 1.00 54.72 244 LEU A C 1
ATOM 2030 O O . LEU A 1 244 ? 1.381 -16.852 15.764 1.00 54.72 244 LEU A O 1
ATOM 2034 N N . ASN A 1 245 ? 3.489 -16.354 16.413 1.00 54.78 245 ASN A N 1
ATOM 2035 C CA . ASN A 1 245 ? 3.780 -17.622 17.075 1.00 54.78 245 ASN A CA 1
ATOM 2036 C C . ASN A 1 245 ? 3.335 -17.641 18.548 1.00 54.78 245 ASN A C 1
ATOM 2038 O O . ASN A 1 245 ? 3.298 -18.722 19.135 1.00 54.78 245 ASN A O 1
ATOM 2042 N N . ASN A 1 246 ? 3.026 -16.475 19.125 1.00 47.66 246 ASN A N 1
ATOM 2043 C CA . ASN A 1 246 ? 2.372 -16.317 20.429 1.00 47.66 246 ASN A CA 1
ATOM 2044 C C . ASN A 1 246 ? 0.857 -16.144 20.266 1.00 47.66 246 ASN A C 1
ATOM 2046 O O . ASN A 1 246 ? 0.124 -16.549 21.194 1.00 47.66 246 ASN A O 1
#